Protein AF-A0A8S3J627-F1 (afdb_monomer)

Solvent-accessible surface area (backbone atoms only — not comparable to full-atom values): 12542 Å² total; per-residue (Å²): 133,86,78,75,82,91,84,80,82,85,75,89,50,64,57,97,88,39,77,60,71,96,77,62,100,81,64,99,72,83,66,82,96,64,72,88,68,74,78,76,44,71,56,51,80,72,71,43,96,71,48,51,52,39,83,74,64,56,68,27,36,92,73,20,47,61,44,62,66,64,88,50,71,48,39,46,49,74,44,94,52,34,36,66,76,32,20,74,30,44,76,57,58,54,77,76,57,77,44,68,82,78,34,44,63,44,79,39,91,48,100,86,56,51,45,65,48,67,39,75,63,65,70,53,64,63,60,59,48,53,52,48,49,40,59,71,54,49,47,54,51,51,53,51,50,52,52,50,52,53,50,53,52,53,50,53,53,52,54,57,58,61,74,68,62,82,88,78,81,85,82,83,92,86,90,87,81,90,85,90,84,87,86,85,89,82,88,84,91,133

InterPro domains:
  IPR000152 EGF-type aspartate/asparagine hydroxylation site [PS00010] (66-77)
  IPR000742 EGF-like domain [PF00008] (54-85)
  IPR000742 EGF-like domain [PS50026] (50-88)
  IPR001791 Laminin G domain [PS50025] (1-38)

Nearest PDB structures (foldseek):
  2dqr-assembly1_B  TM=4.220E-01  e=5.467E+00  Bacillus subtilis
  4djh-assembly2_A-2  TM=4.658E-01  e=9.702E+00  Homo sapiens

Foldseek 3Di:
DDDDDDDDDDPQDDDPNHTDDPDDDDDPDDDPPDDPDPVPPVCCVVPPPPLFPCVPPVQAPPPWDWDDPSSDIATHQPDPQFDDRRSPAGVCQCPVVPDDDQWDKDWDDDPRHTDIDTHHPCPPVVVVVVVVCCVPPVVVVVVVVVVVVVVVVVVVVVVVVVVPDDDDDDDDDDDDDDDDDDDDDDDDDD

Radius of gyration: 47.76 Å; Cα contacts (8 Å, |Δi|>4): 155; chains: 1; bounding box: 90×68×138 Å

Organism: NCBI:txid392030

Mean predicted aligned error: 19.1 Å

pLDDT: mean 70.02, std 19.75, range [27.59, 95.44]

Secondary structure (DSSP, 8-state):
--PPPP-S-----EETTEE--S--TT-S---TT--S-----HHHHHH-SS--HHHHH----TTPEEEE-SS-EEEE-SSTTEESTTS-EES-TTTT--S-TTEEEEEE--SS--EEEEEE----HHHHHHHHHIIIIIHHHHHHHHHHHHHHHHHHHHHHHHHT---PPP--------------------

Sequence (190 aa):
MIGSDFKGCVDNITFNHEMIFLEQENDSIEFIGTNKGCLLTEVVRKYSKTNDICSLYHPCYHGGICTDHGLSFTCNCSQPRFAGDQCQLDLYPCQSHPCRYHEQCIPLLTDSNRLFTCVLSIVPLSISIKRYLYIVFIAPLFMCILSVLVICRRRKRKDNSIKTKPLVSAPLLVNKRSSSTDPIEKSTQA

Structure (mmCIF, N/CA/C/O backbone):
data_AF-A0A8S3J627-F1
#
_entry.id   AF-A0A8S3J627-F1
#
loop_
_atom_site.group_PDB
_atom_site.id
_atom_site.type_symbol
_atom_site.label_atom_id
_atom_site.label_alt_id
_atom_site.label_comp_id
_atom_site.label_asym_id
_atom_site.label_entity_id
_atom_site.label_seq_id
_atom_site.pdbx_PDB_ins_code
_atom_site.Cartn_x
_atom_site.Cartn_y
_atom_site.Cartn_z
_atom_site.occupancy
_atom_site.B_iso_or_equiv
_atom_site.auth_seq_id
_atom_site.auth_comp_id
_atom_site.auth_asym_id
_atom_site.auth_atom_id
_atom_site.pdbx_PDB_model_num
ATOM 1 N N . MET A 1 1 ? -29.405 -11.133 0.449 1.00 38.72 1 MET A N 1
ATOM 2 C CA . MET A 1 1 ? -28.775 -10.043 1.218 1.00 38.72 1 MET A CA 1
ATOM 3 C C . MET A 1 1 ? -27.345 -10.474 1.468 1.00 38.72 1 MET A C 1
ATOM 5 O O . MET A 1 1 ? -27.149 -11.470 2.148 1.00 38.72 1 MET A O 1
ATOM 9 N N . ILE A 1 2 ? -26.383 -9.846 0.797 1.00 48.81 2 ILE A N 1
ATOM 10 C CA . ILE A 1 2 ? -24.957 -10.121 1.005 1.00 48.81 2 ILE A CA 1
ATOM 11 C C . ILE A 1 2 ? -24.590 -9.355 2.276 1.00 48.81 2 ILE A C 1
ATOM 13 O O . ILE A 1 2 ? -24.728 -8.133 2.302 1.00 48.81 2 ILE A O 1
ATOM 17 N N . GLY A 1 3 ? -24.278 -10.074 3.354 1.00 47.50 3 GLY A N 1
ATOM 18 C CA . GLY A 1 3 ? -23.844 -9.461 4.609 1.00 47.50 3 GLY A CA 1
ATOM 19 C C . GLY A 1 3 ? -22.494 -8.772 4.423 1.00 47.50 3 GLY A C 1
ATOM 20 O O . GLY A 1 3 ? -21.661 -9.258 3.662 1.00 47.50 3 GLY A O 1
ATOM 21 N N . SER A 1 4 ? -22.300 -7.633 5.083 1.00 69.75 4 SER A N 1
ATOM 22 C CA . SER A 1 4 ? -20.987 -6.999 5.219 1.00 69.75 4 SER A CA 1
ATOM 23 C C . SER A 1 4 ? -20.075 -7.823 6.131 1.00 69.75 4 SER A C 1
ATOM 25 O O . SER A 1 4 ? -20.567 -8.608 6.943 1.00 69.75 4 SER A O 1
ATOM 27 N N . ASP A 1 5 ? -18.767 -7.587 6.054 1.00 68.19 5 ASP A N 1
ATOM 28 C CA . ASP A 1 5 ? -17.783 -8.220 6.936 1.00 68.19 5 ASP A CA 1
ATOM 29 C C . ASP A 1 5 ? -18.093 -7.957 8.422 1.00 68.19 5 ASP A C 1
ATOM 31 O O . ASP A 1 5 ? -18.565 -6.877 8.803 1.00 68.19 5 ASP A O 1
ATOM 35 N N . PHE A 1 6 ? -17.838 -8.955 9.274 1.00 70.88 6 PHE A N 1
ATOM 36 C CA . PHE A 1 6 ? -18.015 -8.840 10.721 1.00 70.88 6 PHE A CA 1
ATOM 37 C C . PHE A 1 6 ? -16.999 -7.847 11.304 1.00 70.88 6 PHE A C 1
ATOM 39 O O . PHE A 1 6 ? -15.793 -8.016 11.145 1.00 70.88 6 PHE A O 1
ATOM 46 N N . LYS A 1 7 ? -17.488 -6.825 12.017 1.00 64.19 7 LYS A N 1
ATOM 47 C CA . LYS A 1 7 ? -16.665 -5.838 12.730 1.00 64.19 7 LYS A CA 1
ATOM 48 C C . LYS A 1 7 ? -16.923 -5.942 14.225 1.00 64.19 7 LYS A C 1
ATOM 50 O O . LYS A 1 7 ? -17.946 -5.469 14.715 1.00 64.19 7 LYS A O 1
ATOM 55 N N . GLY A 1 8 ? -16.003 -6.561 14.950 1.00 64.12 8 GLY A N 1
ATOM 56 C CA . GLY A 1 8 ? -16.128 -6.734 16.390 1.00 64.12 8 GLY A CA 1
ATOM 57 C C . GLY A 1 8 ? -15.041 -7.628 16.964 1.00 64.12 8 GLY A C 1
ATOM 58 O O . GLY A 1 8 ? -14.176 -8.123 16.246 1.00 64.12 8 GLY A O 1
ATOM 59 N N . CYS A 1 9 ? -15.109 -7.832 18.273 1.00 68.50 9 CYS A N 1
ATOM 60 C CA . CYS A 1 9 ? -14.227 -8.739 18.989 1.00 68.50 9 CYS A CA 1
ATOM 61 C C . CYS A 1 9 ? -14.837 -10.131 19.043 1.00 68.50 9 CYS A C 1
ATOM 63 O O . CYS A 1 9 ? -16.005 -10.273 19.407 1.00 68.50 9 CYS A O 1
ATOM 65 N N . VAL A 1 10 ? -14.039 -11.142 18.713 1.00 73.44 10 VAL A N 1
ATOM 66 C CA . VAL A 1 10 ? -14.392 -12.547 18.916 1.00 73.44 10 VAL A CA 1
ATOM 67 C C . VAL A 1 10 ? -13.388 -13.132 19.893 1.00 73.44 10 VAL A C 1
ATOM 69 O O . VAL A 1 10 ? -12.188 -12.917 19.748 1.00 73.44 10 VAL A O 1
ATOM 72 N N . ASP A 1 11 ? -13.898 -13.840 20.890 1.00 72.19 11 ASP A N 1
ATOM 73 C CA . ASP A 1 11 ? -13.113 -14.509 21.921 1.00 72.19 11 ASP A CA 1
ATOM 74 C C . ASP A 1 11 ? -13.709 -15.900 22.184 1.00 72.19 11 ASP A C 1
ATOM 76 O O . ASP A 1 11 ? -14.859 -16.159 21.814 1.00 72.19 11 ASP A O 1
ATOM 80 N N . ASN A 1 12 ? -12.944 -16.791 22.815 1.00 71.38 12 ASN A N 1
ATOM 81 C CA . ASN A 1 12 ? -13.349 -18.159 23.162 1.00 71.38 12 ASN A CA 1
ATOM 82 C C . ASN A 1 12 ? -13.853 -18.981 21.960 1.00 71.38 12 ASN A C 1
ATOM 84 O O . ASN A 1 12 ? -14.871 -19.675 22.036 1.00 71.38 12 ASN A O 1
ATOM 88 N N . ILE A 1 13 ? -13.141 -18.906 20.833 1.00 77.50 13 ILE A N 1
ATOM 89 C CA . ILE A 1 13 ? -13.457 -19.712 19.650 1.00 77.50 13 ILE A CA 1
ATOM 90 C C . ILE A 1 13 ? -13.116 -21.174 19.954 1.00 77.50 13 ILE A C 1
ATOM 92 O O . ILE A 1 13 ? -11.980 -21.503 20.292 1.00 77.50 13 ILE A O 1
ATOM 96 N N . THR A 1 14 ? -14.104 -22.056 19.817 1.00 79.44 14 THR A N 1
ATOM 97 C CA . THR A 1 14 ? -13.929 -23.503 19.981 1.00 79.44 14 THR A CA 1
ATOM 98 C C . THR A 1 14 ? -14.286 -24.227 18.693 1.00 79.44 14 THR A C 1
ATOM 100 O O . THR A 1 14 ? -15.299 -23.930 18.057 1.00 79.44 14 THR A O 1
ATOM 103 N N . PHE A 1 15 ? -13.463 -25.196 18.305 1.00 85.56 15 PHE A N 1
ATOM 104 C CA . PHE A 1 15 ? -13.738 -26.084 17.181 1.00 85.56 15 PHE A CA 1
ATOM 105 C C . PHE A 1 15 ? -13.553 -27.525 17.643 1.00 85.56 15 PHE A C 1
ATOM 107 O O . PHE A 1 15 ? -12.531 -27.866 18.223 1.00 85.56 15 PHE A O 1
ATOM 114 N N . ASN A 1 16 ? -14.568 -28.371 17.450 1.00 87.38 16 ASN A N 1
ATOM 115 C CA . ASN A 1 16 ? -14.570 -29.760 17.931 1.00 87.38 16 ASN A CA 1
ATOM 116 C C . ASN A 1 16 ? -14.273 -29.924 19.439 1.00 87.38 16 ASN A C 1
ATOM 118 O O . ASN A 1 16 ? -13.704 -30.933 19.842 1.00 87.38 16 ASN A O 1
ATOM 122 N N . HIS A 1 17 ? -14.713 -28.973 20.271 1.00 86.81 17 HIS A N 1
ATOM 123 C CA . HIS A 1 17 ? -14.428 -28.900 21.718 1.00 86.81 17 HIS A CA 1
ATOM 124 C C . HIS A 1 17 ? -12.974 -28.573 22.090 1.00 86.81 17 HIS A C 1
ATOM 126 O O . HIS A 1 17 ? -12.624 -28.624 23.267 1.00 86.81 17 HIS A O 1
ATOM 132 N N . GLU A 1 18 ? -12.147 -28.184 21.125 1.00 84.75 18 GLU A N 1
ATOM 133 C CA . GLU A 1 18 ? -10.804 -27.671 21.366 1.00 84.75 18 GLU A CA 1
ATOM 134 C C . GLU A 1 18 ? -10.810 -26.144 21.255 1.00 84.75 18 GLU A C 1
ATOM 136 O O . GLU A 1 18 ? -11.434 -25.573 20.356 1.00 84.75 18 GLU A O 1
ATOM 141 N N . MET A 1 19 ? -10.172 -25.470 22.212 1.00 71.88 19 MET A N 1
ATOM 142 C CA . MET A 1 19 ? -10.037 -24.015 22.183 1.00 71.88 19 MET A CA 1
ATOM 143 C C . MET A 1 19 ? -8.988 -23.625 21.143 1.00 71.88 19 MET A C 1
ATOM 145 O O . MET A 1 19 ? -7.851 -24.086 21.209 1.00 71.88 19 MET A O 1
ATOM 149 N N . ILE A 1 20 ? -9.365 -22.751 20.210 1.00 74.25 20 ILE A N 1
ATOM 150 C CA . ILE A 1 20 ? -8.429 -22.145 19.266 1.00 74.25 20 ILE A CA 1
ATOM 151 C C . ILE A 1 20 ? -7.860 -20.900 19.936 1.00 74.25 20 ILE A C 1
ATOM 153 O O . ILE A 1 20 ? -8.535 -19.876 20.062 1.00 74.25 20 ILE A O 1
ATOM 157 N N . PHE A 1 21 ? -6.605 -20.983 20.362 1.00 66.94 21 PHE A N 1
ATOM 158 C CA . PHE A 1 21 ? -5.881 -19.822 20.853 1.00 66.94 21 PHE A CA 1
ATOM 159 C C . PHE A 1 21 ? -5.445 -18.972 19.652 1.00 66.94 21 PHE A C 1
ATOM 161 O O . PHE A 1 21 ? -4.611 -19.390 18.857 1.00 66.94 21 PHE A O 1
ATOM 168 N N . LEU A 1 22 ? -5.978 -17.749 19.533 1.00 63.22 22 LEU A N 1
ATOM 169 C CA . LEU A 1 22 ? -5.575 -16.750 18.516 1.00 63.22 22 LEU A CA 1
ATOM 170 C C . LEU A 1 22 ? -4.150 -16.205 18.735 1.00 63.22 22 LEU A C 1
ATOM 172 O O . LEU A 1 22 ? -3.699 -15.275 18.063 1.00 63.22 22 LEU A O 1
ATOM 176 N N . GLU A 1 23 ? -3.447 -16.775 19.704 1.00 64.75 23 GLU A N 1
ATOM 177 C CA . GLU A 1 23 ? -2.167 -16.325 20.195 1.00 64.75 23 GLU A CA 1
ATOM 178 C C . GLU A 1 23 ? -1.249 -17.535 20.363 1.00 64.75 23 GLU A C 1
ATOM 180 O O . GLU A 1 23 ? -0.903 -17.917 21.475 1.00 64.75 23 GLU A O 1
ATOM 185 N N . GLN A 1 24 ? -0.829 -18.156 19.257 1.00 50.38 24 GLN A N 1
ATOM 186 C CA . GLN A 1 24 ? 0.464 -18.829 19.293 1.00 50.38 24 GLN A CA 1
ATOM 187 C C . GLN A 1 24 ? 1.176 -18.929 17.948 1.00 50.38 24 GLN A C 1
ATOM 189 O O . GLN A 1 24 ? 0.618 -19.215 16.896 1.00 50.38 24 GLN A O 1
ATOM 194 N N . GLU A 1 25 ? 2.465 -18.645 18.055 1.00 56.47 25 GLU A N 1
ATOM 195 C CA . GLU A 1 25 ? 3.493 -18.353 17.060 1.00 56.47 25 GLU A CA 1
ATOM 196 C C . GLU A 1 25 ? 3.843 -19.522 16.118 1.00 56.47 25 GLU A C 1
ATOM 198 O O . GLU A 1 25 ? 4.910 -19.507 15.516 1.00 56.47 25 GLU A O 1
ATOM 203 N N . ASN A 1 26 ? 2.993 -20.550 15.984 1.00 51.69 26 ASN A N 1
ATOM 204 C CA . ASN A 1 26 ? 3.381 -21.766 15.262 1.00 51.69 26 ASN A CA 1
ATOM 205 C C . ASN A 1 26 ? 2.275 -22.531 14.515 1.00 51.69 26 ASN A C 1
ATOM 207 O O . ASN A 1 26 ? 2.562 -23.609 13.999 1.00 51.69 26 ASN A O 1
ATOM 211 N N . ASP A 1 27 ? 1.058 -21.996 14.401 1.00 49.66 27 ASP A N 1
ATOM 212 C CA . ASP A 1 27 ? 0.048 -22.578 13.512 1.00 49.66 27 ASP A CA 1
ATOM 213 C C . ASP A 1 27 ? 0.006 -21.839 12.175 1.00 49.66 27 ASP A C 1
ATOM 215 O O . ASP A 1 27 ? 0.071 -20.613 12.097 1.00 49.66 27 ASP A O 1
ATOM 219 N N . SER A 1 28 ? -0.108 -22.613 11.098 1.00 52.12 28 SER A N 1
ATOM 220 C CA . SER A 1 28 ? -0.089 -22.211 9.685 1.00 52.12 28 SER A CA 1
ATOM 221 C C . SER A 1 28 ? -1.276 -21.339 9.242 1.00 52.12 28 SER A C 1
ATOM 223 O O . SER A 1 28 ? -1.640 -21.347 8.065 1.00 52.12 28 SER A O 1
ATOM 225 N N . ILE A 1 29 ? -1.930 -20.638 10.167 1.00 55.62 29 ILE A N 1
ATOM 226 C CA . ILE A 1 29 ? -3.150 -19.877 9.916 1.00 55.62 29 ILE A CA 1
ATOM 227 C C . ILE A 1 29 ? -2.826 -18.385 9.997 1.00 55.62 29 ILE A C 1
ATOM 229 O O . ILE A 1 29 ? -2.791 -17.773 11.062 1.00 55.62 29 ILE A O 1
ATOM 233 N N . GLU A 1 30 ? -2.589 -17.796 8.829 1.00 51.12 30 GLU A N 1
ATOM 234 C CA . GLU A 1 30 ? -2.483 -16.351 8.660 1.00 51.12 30 GLU A CA 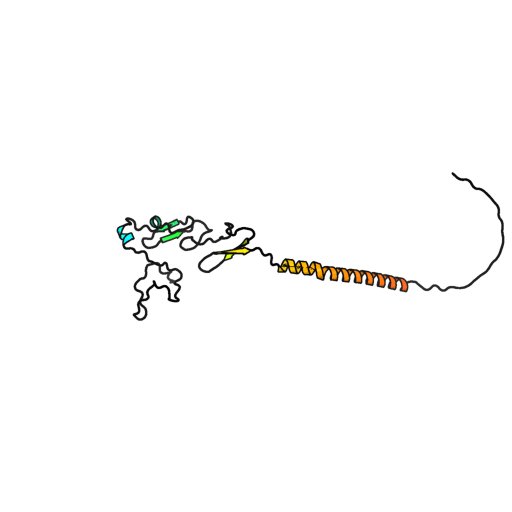1
ATOM 235 C C . GLU A 1 30 ? -3.894 -15.748 8.595 1.00 51.12 30 GLU A C 1
ATOM 237 O O . GLU A 1 30 ? -4.609 -15.876 7.599 1.00 51.12 30 GLU A O 1
ATOM 242 N N . PHE A 1 31 ? -4.328 -15.106 9.679 1.00 56.16 31 PHE A N 1
ATOM 243 C CA . PHE A 1 31 ? -5.625 -14.432 9.732 1.00 56.16 31 PHE A CA 1
ATOM 244 C C . PHE A 1 31 ? -5.540 -13.036 9.091 1.00 56.16 31 PHE A C 1
ATOM 246 O O . PHE A 1 31 ? -5.293 -12.033 9.765 1.00 56.16 31 PHE A O 1
ATOM 253 N N . ILE A 1 32 ? -5.761 -12.970 7.777 1.00 55.16 32 ILE A N 1
ATOM 254 C CA . ILE A 1 32 ? -5.787 -11.719 7.001 1.00 55.16 32 ILE A CA 1
ATOM 255 C C . ILE A 1 32 ? -6.939 -10.823 7.490 1.00 55.16 32 ILE A C 1
ATOM 257 O O . ILE A 1 32 ? -8.082 -11.264 7.579 1.00 55.16 32 ILE A O 1
ATOM 261 N N . GLY A 1 33 ? -6.643 -9.556 7.798 1.00 52.28 33 GLY A N 1
ATOM 262 C CA . GLY A 1 33 ? -7.647 -8.571 8.230 1.00 52.28 33 GLY A CA 1
ATOM 263 C C . GLY A 1 33 ? -8.017 -8.622 9.718 1.00 52.28 33 GLY A C 1
ATOM 264 O O . GLY A 1 33 ? -8.985 -7.982 10.125 1.00 52.28 33 GLY A O 1
ATOM 265 N N . THR A 1 34 ? -7.257 -9.349 10.543 1.00 54.31 34 THR A N 1
ATOM 266 C CA . THR A 1 34 ? -7.422 -9.353 12.005 1.00 54.31 34 THR A CA 1
ATOM 267 C C . THR A 1 34 ? -6.292 -8.577 12.680 1.00 54.31 34 THR A C 1
ATOM 269 O O . THR A 1 34 ? -5.134 -8.666 12.280 1.00 54.31 34 THR A O 1
ATOM 272 N N . ASN A 1 35 ? -6.619 -7.805 13.717 1.00 55.78 35 ASN A N 1
ATOM 273 C CA . ASN A 1 35 ? -5.616 -7.172 14.569 1.00 55.78 35 ASN A CA 1
ATOM 274 C C . ASN A 1 35 ? -5.456 -8.017 15.836 1.00 55.78 35 ASN A C 1
ATOM 276 O O . ASN A 1 35 ? -6.452 -8.362 16.475 1.00 55.78 35 ASN A O 1
ATOM 280 N N . LYS A 1 36 ? -4.210 -8.339 16.213 1.00 52.81 36 LYS A N 1
ATOM 281 C CA . LYS A 1 36 ? -3.927 -8.955 17.515 1.00 52.81 36 LYS A CA 1
ATOM 282 C C . LYS A 1 36 ? -4.385 -8.007 18.615 1.00 52.81 36 LYS A C 1
ATOM 284 O O . LYS A 1 36 ? -4.028 -6.831 18.610 1.00 52.81 36 LYS A O 1
ATOM 289 N N . GLY A 1 37 ? -5.153 -8.539 19.555 1.00 51.25 37 GLY A N 1
ATOM 290 C CA . GLY A 1 37 ? -5.693 -7.755 20.647 1.00 51.25 37 GLY A CA 1
ATOM 291 C C . GLY A 1 37 ? -6.893 -6.941 20.193 1.00 51.25 37 GLY A C 1
ATOM 292 O O . GLY A 1 37 ? -6.789 -5.783 19.790 1.00 51.25 37 GLY A O 1
ATOM 293 N N . CYS A 1 38 ? -8.076 -7.496 20.429 1.00 53.50 38 CYS A N 1
ATOM 294 C CA . CYS A 1 38 ? -9.111 -6.625 20.940 1.00 53.50 38 CYS A CA 1
ATOM 295 C C . CYS A 1 38 ? -8.583 -6.003 22.224 1.00 53.50 38 CYS A C 1
ATOM 297 O O . CYS A 1 38 ? -8.644 -6.607 23.291 1.00 53.50 38 CYS A O 1
ATOM 299 N N . LEU A 1 39 ? -8.052 -4.784 22.127 1.00 54.03 39 LEU A N 1
ATOM 300 C CA . LEU A 1 39 ? -7.714 -3.981 23.289 1.00 54.03 39 LEU A CA 1
ATOM 301 C C . LEU A 1 39 ? -9.005 -3.440 23.926 1.00 54.03 39 LEU A C 1
ATOM 303 O O . LEU A 1 39 ? -9.119 -2.264 24.251 1.00 54.03 39 LEU A O 1
ATOM 307 N N . LEU A 1 40 ? -9.966 -4.328 24.183 1.00 54.25 40 LEU A N 1
ATOM 308 C CA . LEU A 1 40 ? -10.961 -4.186 25.237 1.00 54.25 40 LEU A CA 1
ATOM 309 C C . LEU A 1 40 ? -10.246 -4.414 26.568 1.00 54.25 40 LEU A C 1
ATOM 311 O O . LEU A 1 40 ? -10.627 -5.237 27.393 1.00 54.25 40 LEU A O 1
ATOM 315 N N . THR A 1 41 ? -9.168 -3.666 26.787 1.00 49.44 41 THR A N 1
ATOM 316 C CA . THR A 1 41 ? -8.671 -3.533 28.133 1.00 49.44 41 THR A CA 1
ATOM 317 C C . THR A 1 41 ? -9.801 -2.876 28.906 1.00 49.44 41 THR A C 1
ATOM 319 O O . THR A 1 41 ? -10.332 -1.824 28.544 1.00 49.44 41 THR A O 1
ATOM 322 N N . GLU A 1 42 ? -10.149 -3.491 30.021 1.00 52.28 42 GLU A N 1
ATOM 323 C CA . GLU A 1 42 ? -10.902 -2.877 31.109 1.00 52.28 42 GLU A CA 1
ATOM 324 C C . GLU A 1 42 ? -10.365 -1.466 31.466 1.00 52.28 42 GLU A C 1
ATOM 326 O O . GLU A 1 42 ? -11.066 -0.674 32.090 1.00 52.28 42 GLU A O 1
ATOM 331 N N . VAL A 1 43 ? -9.159 -1.112 30.997 1.00 48.41 43 VAL A N 1
ATOM 332 C CA . VAL A 1 43 ? -8.555 0.225 30.976 1.00 48.41 43 VAL A CA 1
ATOM 333 C C . VAL A 1 43 ? -9.396 1.256 30.203 1.00 48.41 43 VAL A C 1
ATOM 335 O O . VAL A 1 43 ? -9.609 2.336 30.744 1.00 48.41 43 VAL A O 1
ATOM 338 N N . VAL A 1 44 ? -9.946 0.980 29.011 1.00 52.91 44 VAL A N 1
ATOM 339 C CA . VAL A 1 44 ? -10.745 1.992 28.272 1.00 52.91 44 VAL A CA 1
ATOM 340 C C . VAL A 1 44 ? -12.022 2.348 29.037 1.00 52.91 44 VAL A C 1
ATOM 342 O O . VAL A 1 44 ? -12.304 3.529 29.225 1.00 52.91 44 VAL A O 1
ATOM 345 N N . ARG A 1 45 ? -12.732 1.355 29.594 1.00 55.03 45 ARG A N 1
ATOM 346 C CA . ARG A 1 45 ? -13.925 1.598 30.434 1.00 55.03 45 ARG A CA 1
ATOM 347 C C . ARG A 1 45 ? -13.613 2.355 31.727 1.00 55.03 45 ARG A C 1
ATOM 349 O O . ARG A 1 45 ? -14.502 2.999 32.277 1.00 55.03 45 ARG A O 1
ATOM 356 N N . LYS A 1 46 ? -12.382 2.248 32.237 1.00 51.03 46 LYS A N 1
ATOM 357 C CA . LYS A 1 46 ? -11.970 2.844 33.516 1.00 51.03 46 LYS A CA 1
ATOM 358 C C . LYS A 1 46 ? -11.303 4.216 33.367 1.00 51.03 46 LYS A C 1
ATOM 360 O O . LYS A 1 46 ? -11.392 5.016 34.295 1.00 51.03 46 LYS A O 1
ATOM 365 N N . TYR A 1 47 ? -10.666 4.500 32.228 1.00 51.53 47 TYR A N 1
ATOM 366 C CA . TYR A 1 47 ? -9.883 5.723 31.999 1.00 51.53 47 TYR A CA 1
ATOM 367 C C . TYR A 1 47 ? -10.441 6.648 30.907 1.00 51.53 47 TYR A C 1
ATOM 369 O O . TYR A 1 47 ? -10.113 7.834 30.920 1.00 51.53 47 TYR A O 1
ATOM 377 N N . SER A 1 48 ? -11.294 6.171 29.993 1.00 48.59 48 SER A N 1
ATOM 378 C CA . SER A 1 48 ? -11.910 7.023 28.970 1.00 48.59 48 SER A CA 1
ATOM 379 C C . SER A 1 48 ? -13.321 7.421 29.383 1.00 48.59 48 SER A C 1
ATOM 381 O O . SER A 1 48 ? -14.239 6.608 29.421 1.00 48.59 48 SER A O 1
ATOM 383 N N . LYS A 1 49 ? -13.516 8.707 29.682 1.00 56.19 49 LYS A N 1
ATOM 384 C CA . LYS A 1 49 ? -14.837 9.275 29.989 1.00 56.19 49 LYS A CA 1
ATOM 385 C C . LYS A 1 49 ? -15.732 9.396 28.742 1.00 56.19 49 LYS A C 1
ATOM 387 O O . LYS A 1 49 ? -16.882 9.802 28.875 1.00 56.19 49 LYS A O 1
ATOM 392 N N . THR A 1 50 ? -15.213 9.086 27.550 1.00 59.28 50 THR A N 1
ATOM 393 C CA . THR A 1 50 ? -15.883 9.373 26.271 1.00 59.28 50 THR A CA 1
ATOM 394 C C . THR A 1 50 ? -15.868 8.235 25.248 1.00 59.28 50 THR A C 1
ATOM 396 O O . THR A 1 50 ? -16.497 8.405 24.215 1.00 59.28 50 THR A O 1
ATOM 399 N N . ASN A 1 51 ? -15.230 7.081 25.501 1.00 67.50 51 ASN A N 1
ATOM 400 C CA . ASN A 1 51 ? -15.112 5.959 24.540 1.00 67.50 51 ASN A CA 1
ATOM 401 C C . ASN A 1 51 ? -14.593 6.340 23.130 1.00 67.50 51 ASN A C 1
ATOM 403 O O . ASN A 1 51 ? -14.646 5.512 22.233 1.00 67.50 51 ASN A O 1
ATOM 407 N N . ASP A 1 52 ? -14.046 7.546 22.945 1.00 78.00 52 ASP A N 1
ATOM 408 C CA . ASP A 1 52 ? -13.649 8.050 21.629 1.00 78.00 52 ASP A CA 1
ATOM 409 C C . ASP A 1 52 ? -12.299 7.467 21.185 1.00 78.00 52 ASP A C 1
ATOM 411 O O . ASP A 1 52 ? -11.227 7.906 21.622 1.00 78.00 52 ASP A O 1
ATOM 415 N N . ILE A 1 53 ? -12.355 6.472 20.296 1.00 76.50 53 ILE A N 1
ATOM 416 C CA . ILE A 1 53 ? -11.176 5.802 19.730 1.00 76.50 53 ILE A CA 1
ATOM 417 C C . ILE A 1 53 ? -10.355 6.757 18.852 1.00 76.50 53 ILE A C 1
ATOM 419 O O . ILE A 1 53 ? -9.124 6.650 18.806 1.00 76.50 53 ILE A O 1
ATOM 423 N N . CYS A 1 54 ? -11.005 7.709 18.179 1.00 85.31 54 CYS A N 1
ATOM 424 C CA . CYS A 1 54 ? -10.344 8.634 17.266 1.00 85.31 54 CYS A CA 1
ATOM 425 C C . CYS A 1 54 ? -9.393 9.576 18.001 1.00 85.31 54 CYS A C 1
ATOM 427 O O . CYS A 1 54 ? -8.254 9.748 17.566 1.00 85.31 54 CYS A O 1
ATOM 429 N N . SER A 1 55 ? -9.831 10.125 19.133 1.00 83.62 55 SER A N 1
ATOM 430 C CA . SER A 1 55 ? -9.010 11.018 19.960 1.00 83.62 55 SER A CA 1
ATOM 431 C C . SER A 1 55 ? -7.906 10.285 20.725 1.00 83.62 55 SER A C 1
ATOM 433 O O . SER A 1 55 ? -6.866 10.870 21.026 1.00 83.62 55 SER A O 1
ATOM 435 N N . LEU A 1 56 ? -8.113 9.007 21.059 1.00 76.56 56 LEU A N 1
ATOM 436 C CA . LEU A 1 56 ? -7.151 8.239 21.849 1.00 76.56 56 LEU A CA 1
ATOM 437 C C . LEU A 1 56 ? -5.990 7.701 21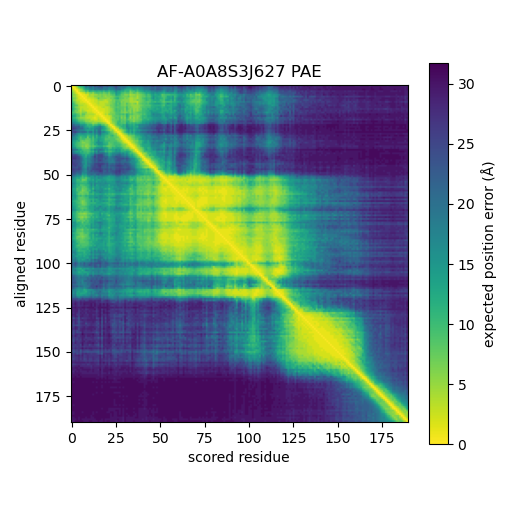.001 1.00 76.56 56 LEU A C 1
ATOM 439 O O . LEU A 1 56 ? -4.835 7.812 21.408 1.00 76.56 56 LEU A O 1
ATOM 443 N N . TYR A 1 57 ? -6.286 7.137 19.826 1.00 79.12 57 TYR A N 1
ATOM 444 C CA . TYR A 1 57 ? -5.297 6.418 19.011 1.00 79.12 57 TYR A CA 1
ATOM 445 C C . TYR A 1 57 ? -4.947 7.094 17.688 1.00 79.12 57 TYR A C 1
ATOM 447 O O . TYR A 1 57 ? -3.954 6.705 17.080 1.00 79.12 57 TYR A O 1
ATOM 455 N N . HIS A 1 58 ? -5.727 8.083 17.239 1.00 85.06 58 HIS A N 1
ATOM 456 C CA . HIS A 1 58 ? -5.568 8.717 15.925 1.00 85.06 58 HIS A CA 1
ATOM 457 C C . HIS A 1 58 ? -5.329 7.687 14.802 1.00 85.06 58 HIS A C 1
ATOM 459 O O . HIS A 1 58 ? -4.305 7.732 14.119 1.00 85.06 58 HIS A O 1
ATOM 465 N N . PRO A 1 59 ? -6.253 6.728 14.607 1.00 85.56 59 PRO A N 1
ATOM 466 C CA . PRO A 1 59 ? -5.986 5.534 13.810 1.00 85.56 59 PRO A CA 1
ATOM 467 C C . PRO A 1 59 ? -5.921 5.787 12.295 1.00 85.56 59 PRO A C 1
ATOM 469 O O . PRO A 1 59 ? -5.551 4.883 11.556 1.00 85.56 59 PRO A O 1
ATOM 472 N N . CYS A 1 60 ? -6.297 6.976 11.813 1.00 92.94 60 CYS A N 1
ATOM 473 C CA . CYS A 1 60 ? -6.301 7.306 10.389 1.00 92.94 60 CYS A CA 1
ATOM 474 C C . CYS A 1 60 ? -5.004 8.010 9.974 1.00 92.94 60 CYS A C 1
ATOM 476 O O . CYS A 1 60 ? -4.712 9.121 10.420 1.00 92.94 60 CYS A O 1
ATOM 478 N N . TYR A 1 61 ? -4.252 7.397 9.064 1.00 91.56 61 TYR A N 1
ATOM 479 C CA . TYR A 1 61 ? -3.015 7.949 8.524 1.00 91.56 61 TYR A CA 1
ATOM 480 C C . TYR A 1 61 ? -3.267 9.072 7.510 1.00 91.56 61 TYR A C 1
ATOM 482 O O . TYR A 1 61 ? -4.368 9.255 6.987 1.00 91.56 61 TYR A O 1
ATOM 490 N N . HIS A 1 62 ? -2.208 9.832 7.222 1.00 92.25 62 HIS A N 1
ATOM 491 C CA . HIS A 1 62 ? -2.152 10.812 6.132 1.00 92.25 62 HIS A CA 1
ATOM 492 C C . HIS A 1 62 ? -3.274 11.872 6.131 1.00 92.25 62 HIS A C 1
ATOM 494 O O . HIS A 1 62 ? -3.680 12.366 5.078 1.00 92.25 62 HIS A O 1
ATOM 500 N N . GLY A 1 63 ? -3.771 12.245 7.315 1.00 91.88 63 GLY A N 1
ATOM 501 C CA . GLY A 1 63 ? -4.845 13.234 7.453 1.00 91.88 63 GLY A CA 1
ATOM 502 C C . GLY A 1 63 ? -6.234 12.700 7.084 1.00 91.88 63 GLY A C 1
ATOM 503 O O . GLY A 1 63 ? -7.112 13.480 6.702 1.00 91.88 63 GLY A O 1
ATOM 504 N N . GLY A 1 64 ? -6.436 11.382 7.161 1.00 94.56 64 GLY A N 1
ATOM 505 C CA . GLY A 1 64 ? -7.766 10.784 7.094 1.00 94.56 64 GLY A CA 1
ATOM 506 C C . GLY A 1 64 ? -8.663 11.270 8.237 1.00 94.56 64 GLY A C 1
ATOM 507 O O . GLY A 1 64 ? -8.206 11.485 9.360 1.00 94.56 64 GLY A O 1
ATOM 508 N N . ILE A 1 65 ? -9.950 11.449 7.947 1.00 94.94 65 ILE A N 1
ATOM 509 C CA . ILE A 1 65 ? -10.956 11.850 8.934 1.00 94.94 65 ILE A CA 1
ATOM 510 C C . ILE A 1 65 ? -11.426 10.599 9.672 1.00 94.94 65 ILE A C 1
ATOM 512 O O . ILE A 1 65 ? -11.979 9.686 9.059 1.00 94.94 65 ILE A O 1
ATOM 516 N N . CYS A 1 66 ? -11.221 10.574 10.986 1.00 92.00 66 CYS A N 1
ATOM 517 C CA . CYS A 1 66 ? -11.675 9.488 11.843 1.00 92.00 66 CYS A CA 1
ATOM 518 C C . CYS A 1 66 ? -13.104 9.737 12.330 1.00 92.00 66 CYS A C 1
ATOM 520 O O . CYS A 1 66 ? -13.435 10.838 12.766 1.00 92.00 66 CYS A O 1
ATOM 522 N N . THR A 1 67 ? -13.947 8.710 12.260 1.00 90.94 67 THR A N 1
ATOM 523 C CA . THR A 1 67 ? -15.272 8.684 12.892 1.00 90.94 67 THR A CA 1
ATOM 524 C C . THR A 1 67 ? -15.317 7.546 13.899 1.00 90.94 67 THR A C 1
ATOM 526 O O . THR A 1 67 ? -15.063 6.396 13.534 1.00 90.94 67 THR A O 1
ATOM 529 N N . ASP A 1 68 ? -15.620 7.881 15.150 1.00 84.69 68 ASP A N 1
ATOM 530 C CA . ASP A 1 68 ? -15.745 6.925 16.243 1.00 84.69 68 ASP A CA 1
ATOM 531 C C . ASP A 1 68 ? -17.137 6.280 16.258 1.00 84.69 68 ASP A C 1
ATOM 533 O O . ASP A 1 68 ? -18.152 6.950 16.068 1.00 84.69 68 ASP A O 1
ATOM 537 N N . HIS A 1 69 ? -17.168 4.973 16.511 1.00 81.44 69 HIS A N 1
ATOM 538 C CA . HIS A 1 69 ? -18.377 4.163 16.687 1.00 81.44 69 HIS A CA 1
ATOM 539 C C . HIS A 1 69 ? -18.345 3.411 18.032 1.00 81.44 69 HIS A C 1
ATOM 541 O O . HIS A 1 69 ? -18.960 2.351 18.185 1.00 81.44 69 HIS A O 1
ATOM 547 N N . GLY A 1 70 ? -17.585 3.918 19.009 1.00 73.62 70 GLY A N 1
ATOM 548 C CA . GLY A 1 70 ? -17.484 3.431 20.385 1.00 73.62 70 GLY A CA 1
ATOM 549 C C . GLY A 1 70 ? -16.533 2.247 20.576 1.00 73.62 70 GLY A C 1
ATOM 550 O O . GLY A 1 70 ? -15.628 2.313 21.400 1.00 73.62 70 GLY A O 1
ATOM 551 N N . LEU A 1 71 ? -16.740 1.143 19.848 1.00 66.94 71 LEU A N 1
ATOM 552 C CA . LEU A 1 71 ? -15.838 -0.031 19.859 1.00 66.94 71 LEU A CA 1
ATOM 553 C C . LEU A 1 71 ? -15.126 -0.258 18.522 1.00 66.94 71 LEU A C 1
ATOM 555 O O . LEU A 1 71 ? -14.288 -1.148 18.399 1.00 66.94 71 LEU A O 1
ATOM 559 N N . SER A 1 72 ? -15.472 0.529 17.511 1.00 72.50 72 SER A N 1
ATOM 560 C CA . SER A 1 72 ? -14.834 0.511 16.202 1.00 72.50 72 SER A CA 1
ATOM 561 C C . SER A 1 72 ? -14.713 1.937 15.690 1.00 72.50 72 SER A C 1
ATOM 563 O O . SER A 1 72 ? -15.319 2.854 16.236 1.00 72.50 72 SER A O 1
ATOM 565 N N . PHE A 1 73 ? -13.935 2.123 14.637 1.00 82.88 73 PHE A N 1
ATOM 566 C CA . PHE A 1 73 ? -13.787 3.409 13.979 1.00 82.88 73 PHE A CA 1
ATOM 567 C C . PHE A 1 73 ?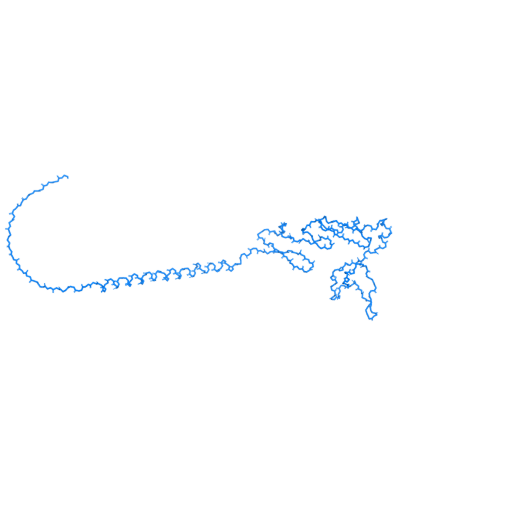 -13.839 3.202 12.465 1.00 82.88 73 PHE A C 1
ATOM 569 O O . PHE A 1 73 ? -13.649 2.093 11.956 1.00 82.88 73 PHE A O 1
ATOM 576 N N . THR A 1 74 ? -14.095 4.280 11.736 1.00 87.75 74 THR A N 1
ATOM 577 C CA . THR A 1 74 ? -13.963 4.313 10.277 1.00 87.75 74 THR A CA 1
ATOM 578 C C . THR A 1 74 ? -13.119 5.503 9.868 1.00 87.75 74 THR A C 1
ATOM 580 O O . THR A 1 74 ? -13.345 6.609 10.363 1.00 87.75 74 THR A O 1
ATOM 583 N N . CYS A 1 75 ? -12.196 5.292 8.933 1.00 93.00 75 CYS A N 1
ATOM 584 C CA . CYS A 1 75 ? -11.434 6.370 8.322 1.00 93.00 75 CYS A CA 1
ATOM 585 C C . CYS A 1 75 ? -12.019 6.742 6.963 1.00 93.00 75 CYS A C 1
ATOM 587 O O . CYS A 1 75 ? -12.236 5.886 6.107 1.00 93.00 75 CYS A O 1
ATOM 589 N N . ASN A 1 76 ? -12.232 8.037 6.750 1.00 95.25 76 ASN A N 1
ATOM 590 C CA . ASN A 1 76 ? -12.461 8.598 5.429 1.00 95.25 76 ASN A CA 1
ATOM 591 C C . ASN A 1 76 ? -11.156 9.227 4.930 1.00 95.25 76 ASN A C 1
ATOM 593 O O . ASN A 1 76 ? -10.664 10.203 5.502 1.00 95.25 76 ASN A O 1
ATOM 597 N N . CYS A 1 77 ? -10.580 8.654 3.878 1.00 95.38 77 CYS A N 1
ATOM 598 C CA . CYS A 1 77 ? -9.323 9.126 3.316 1.00 95.38 77 CYS A CA 1
ATOM 599 C C . CYS A 1 77 ? -9.556 10.406 2.513 1.00 95.38 77 CYS A C 1
ATOM 601 O O . CYS A 1 77 ? -9.930 10.372 1.344 1.00 95.38 77 CYS A O 1
ATOM 603 N N . SER A 1 78 ? -9.305 11.547 3.157 1.00 92.56 78 SER A N 1
ATOM 604 C CA . SER A 1 78 ? -9.519 12.889 2.600 1.00 92.56 78 SER A CA 1
ATOM 605 C C . SER A 1 78 ? -8.770 13.136 1.289 1.00 92.56 78 SER A C 1
ATOM 607 O O . SER A 1 78 ? -9.182 13.966 0.483 1.00 92.56 78 SER A O 1
ATOM 609 N N . GLN A 1 79 ? -7.644 12.448 1.083 1.00 90.56 79 GLN A N 1
ATOM 610 C CA . GLN A 1 79 ? -6.811 12.605 -0.101 1.00 90.56 79 GLN A CA 1
ATOM 611 C C . GLN A 1 79 ? -6.946 11.383 -1.017 1.00 90.56 79 GLN A C 1
ATOM 613 O O . GLN A 1 79 ? -6.729 10.262 -0.556 1.00 90.56 79 GLN A O 1
ATOM 618 N N . PRO A 1 80 ? -7.164 11.575 -2.332 1.00 87.06 80 PRO A N 1
ATOM 619 C CA . PRO A 1 80 ? -7.342 10.477 -3.287 1.00 87.06 80 PRO A CA 1
ATOM 620 C C . PRO A 1 80 ? -6.074 9.643 -3.499 1.00 87.06 80 PRO A C 1
ATOM 622 O O . PRO A 1 80 ? -6.119 8.615 -4.160 1.00 87.06 80 PRO A O 1
ATOM 625 N N . ARG A 1 81 ? -4.930 10.095 -2.977 1.00 88.81 81 ARG A N 1
ATOM 626 C CA . ARG A 1 81 ? -3.669 9.358 -2.995 1.00 88.81 81 ARG A CA 1
ATOM 627 C C . ARG A 1 81 ? -3.643 8.216 -1.978 1.00 88.81 81 ARG A C 1
ATOM 629 O O . ARG A 1 81 ? -2.866 7.290 -2.177 1.00 88.81 81 ARG A O 1
ATOM 636 N N . PHE A 1 82 ? -4.452 8.267 -0.922 1.00 89.81 82 PHE A N 1
ATOM 637 C CA . PHE A 1 82 ? -4.402 7.290 0.163 1.00 89.81 82 PHE A CA 1
ATOM 638 C C . PHE A 1 82 ? -5.661 6.423 0.214 1.00 89.81 82 PHE A C 1
ATOM 640 O O . PHE A 1 82 ? -6.760 6.887 -0.082 1.00 89.81 82 PHE A O 1
ATOM 647 N N . ALA A 1 83 ? -5.487 5.155 0.578 1.00 87.44 83 ALA A N 1
ATOM 648 C CA . ALA A 1 83 ? -6.546 4.151 0.623 1.00 87.44 83 ALA A CA 1
ATOM 649 C C . ALA A 1 83 ? -6.328 3.130 1.757 1.00 87.44 83 ALA A C 1
ATOM 651 O O . ALA A 1 83 ? -5.323 3.169 2.470 1.00 87.44 83 ALA A O 1
ATOM 652 N N . GLY A 1 84 ? -7.266 2.191 1.893 1.00 84.56 84 GLY A N 1
ATOM 653 C CA . GLY A 1 84 ? -7.294 1.194 2.967 1.00 84.56 84 GLY A CA 1
ATOM 654 C C . GLY A 1 84 ? -8.082 1.670 4.188 1.00 84.56 84 GLY A C 1
ATOM 655 O O . GLY A 1 84 ? -8.400 2.852 4.305 1.00 84.56 84 GLY A O 1
ATOM 656 N N . ASP A 1 85 ? -8.386 0.745 5.099 1.00 86.19 85 ASP A N 1
ATOM 657 C CA . ASP A 1 85 ? -9.280 0.993 6.243 1.00 86.19 85 ASP A CA 1
ATOM 658 C C . ASP A 1 85 ? -8.797 2.090 7.199 1.00 86.19 85 ASP A C 1
ATOM 660 O O . ASP A 1 85 ? -9.610 2.734 7.860 1.00 86.19 85 ASP A O 1
ATOM 664 N N . GLN A 1 86 ? -7.484 2.319 7.254 1.00 89.25 86 GLN A N 1
ATOM 665 C CA . GLN A 1 86 ? -6.841 3.371 8.039 1.00 89.25 86 GLN A CA 1
ATOM 666 C C . GLN A 1 86 ? -6.152 4.425 7.159 1.00 89.25 86 GLN A C 1
ATOM 668 O O . GLN A 1 86 ? -5.387 5.240 7.666 1.00 89.25 86 GLN A O 1
ATOM 673 N N . CYS A 1 87 ? -6.384 4.441 5.842 1.00 91.94 87 CYS A N 1
ATOM 674 C CA . CYS A 1 87 ? -5.664 5.310 4.898 1.00 91.94 87 CYS A CA 1
ATOM 675 C C . CYS A 1 87 ? -4.141 5.072 4.868 1.00 91.94 87 CYS A C 1
ATOM 677 O O . CYS A 1 87 ? -3.364 5.974 4.540 1.00 91.94 87 CYS A O 1
ATOM 679 N N . GLN A 1 88 ? -3.703 3.862 5.230 1.00 87.12 88 GLN A N 1
ATOM 680 C CA . GLN A 1 88 ? -2.291 3.483 5.296 1.00 87.12 88 GLN A CA 1
ATOM 681 C C . GLN A 1 88 ? -1.661 3.218 3.920 1.00 87.12 88 GLN A C 1
ATOM 683 O O . GLN A 1 88 ? -0.441 3.268 3.784 1.00 87.12 88 GLN A O 1
ATOM 688 N N . LEU A 1 89 ? -2.470 2.924 2.898 1.00 85.19 89 LEU A N 1
ATOM 689 C CA . LEU A 1 89 ? -1.981 2.559 1.570 1.00 85.19 89 LEU A CA 1
ATOM 690 C C . LEU A 1 89 ? -1.760 3.808 0.720 1.00 85.19 89 LEU A C 1
ATOM 692 O O . LEU A 1 89 ? -2.700 4.557 0.475 1.00 85.19 89 LEU A O 1
ATOM 696 N N . ASP A 1 90 ? -0.548 3.992 0.204 1.00 87.00 90 ASP A N 1
ATOM 697 C CA . ASP A 1 90 ? -0.244 5.007 -0.807 1.00 87.00 90 ASP A CA 1
ATOM 698 C C . ASP A 1 90 ? -0.507 4.430 -2.207 1.00 87.00 90 ASP A C 1
ATOM 700 O O . ASP A 1 90 ? 0.103 3.440 -2.613 1.00 87.00 90 ASP A O 1
ATOM 704 N N . LEU A 1 91 ? -1.437 5.027 -2.954 1.00 86.88 91 LEU A N 1
ATOM 705 C CA . LEU A 1 91 ? -1.771 4.626 -4.325 1.00 86.88 91 LEU A CA 1
ATOM 706 C C . LEU A 1 91 ? -0.689 5.031 -5.332 1.00 86.88 91 LEU A C 1
ATOM 708 O O . LEU A 1 91 ? -0.604 4.441 -6.410 1.00 86.88 91 LEU A O 1
ATOM 712 N N . TYR A 1 92 ? 0.146 6.010 -4.981 1.00 88.06 92 TYR A N 1
ATOM 713 C CA . TYR A 1 92 ? 1.234 6.516 -5.813 1.00 88.06 92 TYR A CA 1
ATOM 714 C C . TYR A 1 92 ? 2.551 6.510 -5.018 1.00 88.06 92 TYR A C 1
ATOM 716 O O . TYR A 1 92 ? 3.157 7.569 -4.797 1.00 88.06 92 TYR A O 1
ATOM 724 N N . PRO A 1 93 ? 3.034 5.320 -4.605 1.00 87.62 93 PRO A N 1
ATOM 725 C CA . PRO A 1 93 ? 4.181 5.206 -3.707 1.00 87.62 93 PRO A CA 1
ATOM 726 C C . PRO A 1 93 ? 5.482 5.695 -4.360 1.00 87.62 93 PRO A C 1
ATOM 728 O O . PRO A 1 93 ? 6.388 6.147 -3.673 1.00 87.62 93 PRO A O 1
ATOM 731 N N . CYS A 1 94 ? 5.564 5.684 -5.695 1.00 89.19 94 CYS A N 1
ATOM 732 C CA . CYS A 1 94 ? 6.725 6.180 -6.435 1.00 89.19 94 CYS A CA 1
ATOM 733 C C . CYS A 1 94 ? 6.761 7.706 -6.626 1.00 89.19 94 CYS A C 1
ATOM 735 O O . CYS A 1 94 ? 7.804 8.240 -7.000 1.00 89.19 94 CYS A O 1
ATOM 737 N N . GLN A 1 95 ? 5.660 8.429 -6.383 1.00 88.38 95 GLN A N 1
ATOM 738 C CA . GLN A 1 95 ? 5.583 9.873 -6.656 1.00 88.38 95 GLN A CA 1
ATOM 739 C C . GLN A 1 95 ? 6.459 10.704 -5.706 1.00 88.38 95 GLN A C 1
ATOM 741 O O . GLN A 1 95 ? 6.962 11.762 -6.079 1.00 88.38 95 GLN A O 1
ATOM 746 N N . SER A 1 96 ? 6.686 10.208 -4.492 1.00 86.06 96 SER A N 1
ATOM 747 C CA . SER A 1 96 ? 7.594 10.807 -3.511 1.00 86.06 96 SER A CA 1
ATOM 748 C C . SER A 1 96 ? 9.075 10.548 -3.813 1.00 86.06 96 SER A C 1
ATOM 750 O O . SER A 1 96 ? 9.921 10.997 -3.048 1.00 86.06 96 SER A O 1
ATOM 752 N N . HIS A 1 97 ? 9.394 9.866 -4.922 1.00 87.00 97 HIS A N 1
ATOM 753 C CA . HIS A 1 97 ? 10.752 9.463 -5.296 1.00 87.00 97 HIS A CA 1
ATOM 754 C C . HIS A 1 97 ? 11.477 8.729 -4.149 1.00 87.00 97 HIS A C 1
ATOM 756 O O . HIS A 1 97 ? 12.529 9.175 -3.693 1.00 87.00 97 HIS A O 1
ATOM 762 N N . PRO A 1 98 ? 10.919 7.607 -3.649 1.00 87.88 98 PRO A N 1
ATOM 763 C CA . PRO A 1 98 ? 11.459 6.935 -2.468 1.00 87.88 98 PRO A CA 1
ATOM 764 C C . PRO A 1 98 ? 12.772 6.178 -2.736 1.00 87.88 98 PRO A C 1
ATOM 766 O O . PRO A 1 98 ? 13.507 5.873 -1.798 1.00 87.88 98 PRO A O 1
ATOM 769 N N . CYS A 1 99 ? 13.073 5.870 -4.000 1.00 89.88 99 CYS A N 1
ATOM 770 C CA . CYS A 1 99 ? 14.312 5.208 -4.402 1.00 89.88 99 CYS A CA 1
ATOM 771 C C . CYS A 1 99 ? 15.473 6.205 -4.464 1.00 89.88 99 CYS A C 1
ATOM 773 O O . CYS A 1 99 ? 15.302 7.349 -4.888 1.00 89.88 99 CYS A O 1
ATOM 775 N N . ARG A 1 100 ? 16.670 5.775 -4.052 1.00 86.00 100 ARG A N 1
ATOM 776 C CA . ARG A 1 100 ? 17.872 6.620 -4.079 1.00 86.00 100 ARG A CA 1
ATOM 777 C C . ARG A 1 100 ? 18.620 6.451 -5.405 1.00 86.00 100 ARG A C 1
ATOM 779 O O . ARG A 1 100 ? 18.591 5.392 -6.016 1.00 86.00 100 ARG A O 1
ATOM 786 N N . TYR A 1 101 ? 19.374 7.477 -5.806 1.00 81.31 101 TYR A N 1
ATOM 787 C CA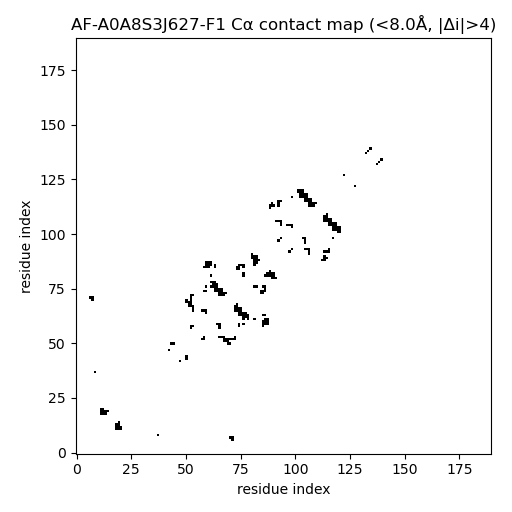 . TYR A 1 101 ? 20.243 7.449 -6.996 1.00 81.31 101 TYR A CA 1
ATOM 788 C C . TYR A 1 101 ? 19.485 7.168 -8.315 1.00 81.31 101 TYR A C 1
ATOM 790 O O . TYR A 1 101 ? 18.333 7.556 -8.469 1.00 81.31 101 TYR A O 1
ATOM 798 N N . HIS A 1 102 ? 20.148 6.539 -9.295 1.00 74.81 102 HIS A N 1
ATOM 799 C CA . HIS A 1 102 ? 19.623 6.209 -10.631 1.00 74.81 102 HIS A CA 1
ATOM 800 C C . HIS A 1 102 ? 18.710 4.964 -10.639 1.00 74.81 102 HIS A C 1
ATOM 802 O O . HIS A 1 102 ? 18.665 4.215 -11.620 1.00 74.81 102 HIS A O 1
ATOM 808 N N . GLU A 1 103 ? 18.024 4.689 -9.535 1.00 87.25 103 GLU A N 1
ATOM 809 C CA . GLU A 1 103 ? 17.103 3.563 -9.413 1.00 87.25 103 GLU A CA 1
ATOM 810 C C . GLU A 1 103 ? 15.720 3.934 -9.950 1.00 87.25 103 GLU A C 1
ATOM 812 O O . GLU A 1 103 ? 15.224 5.046 -9.766 1.00 87.25 103 GLU A O 1
ATOM 817 N N . GLN A 1 104 ? 15.088 2.981 -10.623 1.00 86.88 104 GLN 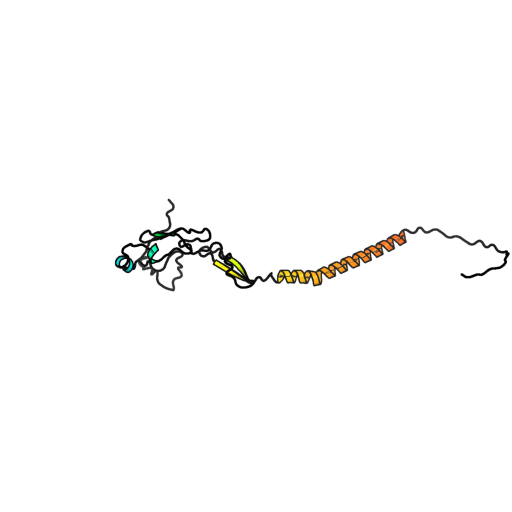A N 1
ATOM 818 C CA . GLN A 1 104 ? 13.730 3.103 -11.108 1.00 86.88 104 GLN A CA 1
ATOM 819 C C . GLN A 1 104 ? 12.768 2.542 -10.059 1.00 86.88 104 GLN A C 1
ATOM 821 O O . GLN A 1 104 ? 12.885 1.391 -9.637 1.00 86.88 104 GLN A O 1
ATOM 826 N N . CYS A 1 105 ? 11.804 3.365 -9.648 1.00 90.62 105 CYS A N 1
ATOM 827 C CA . CYS A 1 105 ? 10.729 2.935 -8.764 1.00 90.62 105 CYS A CA 1
ATOM 828 C C . CYS A 1 105 ? 9.641 2.217 -9.563 1.00 90.62 105 CYS A C 1
ATOM 830 O O . CYS A 1 105 ? 9.153 2.745 -10.567 1.00 90.62 105 CYS A O 1
ATOM 832 N N . ILE A 1 106 ? 9.243 1.031 -9.103 1.00 87.31 106 ILE A N 1
ATOM 833 C CA . ILE A 1 106 ? 8.157 0.243 -9.688 1.00 87.31 106 ILE A CA 1
ATOM 834 C C . ILE A 1 106 ? 7.095 0.002 -8.604 1.00 87.31 106 ILE A C 1
ATOM 836 O O . ILE A 1 106 ? 7.431 -0.530 -7.541 1.00 87.31 106 ILE A O 1
ATOM 840 N N . PRO A 1 107 ? 5.822 0.379 -8.832 1.00 85.44 107 PRO A N 1
ATOM 841 C CA . PRO A 1 107 ? 4.746 0.094 -7.888 1.00 85.44 107 PRO A CA 1
ATOM 842 C C . PRO A 1 107 ? 4.418 -1.407 -7.869 1.00 85.44 107 PRO A C 1
ATOM 844 O O . PRO A 1 107 ? 4.314 -2.038 -8.922 1.00 85.44 107 PRO A O 1
ATOM 847 N N . LEU A 1 108 ? 4.220 -1.971 -6.675 1.00 82.25 108 LEU A N 1
ATOM 848 C CA . LEU A 1 108 ? 3.733 -3.335 -6.471 1.00 82.25 108 LEU A CA 1
ATOM 849 C C . LEU A 1 108 ? 2.234 -3.300 -6.173 1.00 82.25 108 LEU A C 1
ATOM 851 O O . LEU A 1 108 ? 1.781 -2.676 -5.212 1.00 82.25 108 LEU A O 1
ATOM 855 N N . LEU A 1 109 ? 1.468 -4.018 -6.985 1.00 70.12 109 LEU A N 1
ATOM 856 C CA . LEU A 1 109 ? 0.057 -4.285 -6.739 1.00 70.12 109 LEU A CA 1
ATOM 857 C C . LEU A 1 109 ? -0.036 -5.654 -6.060 1.00 70.12 109 LEU A C 1
ATOM 859 O O . LEU A 1 109 ? -0.045 -6.671 -6.745 1.00 70.12 109 LEU A O 1
ATOM 863 N N . THR A 1 110 ? -0.042 -5.685 -4.726 1.00 64.19 110 THR A N 1
ATOM 864 C CA . THR A 1 110 ? -0.433 -6.890 -3.975 1.00 64.19 110 THR A CA 1
ATOM 865 C C . THR A 1 110 ? -1.813 -6.682 -3.363 1.00 64.19 110 THR A C 1
ATOM 867 O O . THR A 1 110 ? -2.211 -5.540 -3.117 1.00 64.19 110 THR A O 1
ATOM 870 N N . ASP A 1 111 ? -2.534 -7.776 -3.119 1.00 57.25 111 ASP A N 1
ATOM 871 C CA . ASP A 1 111 ? -3.941 -7.765 -2.700 1.00 57.25 111 ASP A CA 1
ATOM 872 C C . ASP A 1 111 ? -4.186 -7.171 -1.303 1.00 57.25 111 ASP A C 1
ATOM 874 O O . ASP A 1 111 ? -5.333 -6.959 -0.918 1.00 57.25 111 ASP A O 1
ATOM 878 N N . SER A 1 112 ? -3.143 -6.854 -0.529 1.00 54.56 112 SER A N 1
ATOM 879 C CA . SER A 1 112 ? -3.327 -6.283 0.815 1.00 54.56 112 SER A CA 1
ATOM 880 C C . SER A 1 112 ? -2.378 -5.144 1.171 1.00 54.56 112 SER A C 1
ATOM 882 O O . SER A 1 112 ? -2.744 -4.324 2.005 1.00 54.56 112 SER A O 1
ATOM 884 N N . ASN A 1 113 ? -1.229 -4.997 0.496 1.00 58.50 113 ASN A N 1
ATOM 885 C CA . ASN A 1 113 ? -0.312 -3.878 0.721 1.00 58.50 113 ASN A CA 1
ATOM 886 C C . ASN A 1 113 ? 0.221 -3.315 -0.607 1.00 58.50 113 ASN A C 1
ATOM 888 O O . ASN A 1 113 ? 0.991 -3.953 -1.329 1.00 58.50 113 ASN A O 1
ATOM 892 N N . ARG A 1 114 ? -0.168 -2.082 -0.942 1.00 68.62 114 ARG A N 1
ATOM 893 C CA . ARG A 1 114 ? 0.397 -1.356 -2.089 1.00 68.62 114 ARG A CA 1
ATOM 894 C C . ARG A 1 114 ? 1.784 -0.834 -1.708 1.00 68.62 114 ARG A C 1
ATOM 896 O O . ARG A 1 114 ? 1.908 0.185 -1.037 1.00 68.62 114 ARG A O 1
ATOM 903 N N . LEU A 1 115 ? 2.809 -1.593 -2.095 1.00 77.56 115 LEU A N 1
ATOM 904 C CA . LEU A 1 115 ? 4.231 -1.331 -1.843 1.00 77.56 115 LEU A CA 1
ATOM 905 C C . LEU A 1 115 ? 4.924 -0.784 -3.105 1.00 77.56 115 LEU A C 1
ATOM 907 O O . LEU A 1 115 ? 4.325 -0.683 -4.174 1.00 77.56 115 LEU A O 1
ATOM 911 N N . PHE A 1 116 ? 6.213 -0.463 -3.005 1.00 87.38 116 PHE A N 1
ATOM 912 C CA . PHE A 1 116 ? 7.074 -0.190 -4.157 1.00 87.38 116 PHE A CA 1
ATOM 913 C C . PHE A 1 116 ? 8.368 -0.998 -4.060 1.00 87.38 116 PHE A C 1
ATOM 915 O O . PHE A 1 116 ? 8.761 -1.440 -2.980 1.00 87.38 116 PHE A O 1
ATOM 922 N N . THR A 1 117 ? 9.036 -1.184 -5.194 1.00 87.19 117 THR A N 1
ATOM 923 C CA . THR A 1 117 ? 10.388 -1.738 -5.257 1.00 87.19 117 THR A CA 1
ATOM 924 C C . THR A 1 117 ? 11.297 -0.796 -6.031 1.00 87.19 117 THR A C 1
ATOM 926 O O . THR A 1 117 ? 10.860 -0.120 -6.967 1.00 87.19 117 THR A O 1
ATOM 929 N N . CYS A 1 118 ? 12.560 -0.746 -5.623 1.00 89.06 118 CYS A N 1
ATOM 930 C CA . CYS A 1 118 ? 13.598 0.008 -6.302 1.00 89.06 118 CYS A CA 1
ATOM 931 C C . CYS A 1 118 ? 14.460 -0.971 -7.079 1.00 89.06 118 CYS A C 1
ATOM 933 O O . CYS A 1 118 ? 15.068 -1.875 -6.503 1.00 89.06 118 CYS A O 1
ATOM 935 N N . VAL A 1 119 ? 14.501 -0.799 -8.394 1.00 87.25 119 VAL A N 1
ATOM 936 C CA . VAL A 1 119 ? 15.374 -1.588 -9.256 1.00 87.25 119 VAL A CA 1
ATOM 937 C C . VAL A 1 119 ? 16.423 -0.673 -9.855 1.00 87.25 119 VAL A C 1
ATOM 939 O O . VAL A 1 119 ? 16.132 0.447 -10.271 1.00 87.25 119 VAL A O 1
ATOM 942 N N . LEU A 1 120 ? 17.665 -1.139 -9.918 1.00 82.25 120 LEU A N 1
ATOM 943 C CA . LEU A 1 120 ? 18.695 -0.440 -10.675 1.00 82.25 120 LEU A CA 1
ATOM 944 C C . LEU A 1 120 ? 18.207 -0.280 -12.116 1.00 82.25 120 LEU A C 1
ATOM 946 O O . LEU A 1 120 ? 17.737 -1.250 -12.716 1.00 82.25 120 LEU A O 1
ATOM 950 N N . SER A 1 121 ? 18.350 0.925 -12.674 1.00 72.06 121 SER A N 1
ATOM 951 C CA . SER A 1 121 ? 18.125 1.191 -14.098 1.00 72.06 121 SER A CA 1
ATOM 952 C C . SER A 1 121 ? 19.224 0.521 -14.924 1.00 72.06 121 SER A C 1
ATOM 954 O O . SER A 1 121 ? 20.029 1.168 -15.592 1.00 72.06 121 SER A O 1
ATOM 956 N N . ILE A 1 122 ? 19.303 -0.804 -14.867 1.00 66.81 122 ILE A N 1
ATOM 957 C CA . ILE A 1 122 ? 20.042 -1.590 -15.829 1.00 66.81 122 ILE A CA 1
ATOM 958 C C . ILE A 1 122 ? 19.166 -1.519 -17.075 1.00 66.81 122 ILE A C 1
ATOM 960 O O . ILE A 1 122 ? 18.318 -2.381 -17.296 1.00 66.81 122 ILE A O 1
ATOM 964 N N . VAL A 1 123 ? 19.339 -0.472 -17.896 1.00 59.66 123 VAL A N 1
ATOM 965 C CA . VAL A 1 123 ? 19.039 -0.595 -19.330 1.00 59.66 123 VAL A CA 1
ATOM 966 C C . VAL A 1 123 ? 19.645 -1.938 -19.692 1.00 59.66 123 VAL A C 1
ATOM 968 O O . VAL A 1 123 ? 20.855 -2.086 -19.480 1.00 59.66 123 VAL A O 1
ATOM 971 N N . PRO A 1 124 ? 18.842 -2.952 -20.059 1.00 58.50 124 PRO A N 1
ATOM 972 C CA . PRO A 1 124 ? 19.319 -4.313 -19.979 1.00 58.50 124 PRO A CA 1
ATOM 973 C C . PRO A 1 124 ? 20.574 -4.345 -20.830 1.00 58.50 124 PRO A C 1
ATOM 975 O O . PRO A 1 124 ? 20.550 -3.875 -21.972 1.00 58.50 124 PRO A O 1
ATOM 978 N N . LEU A 1 125 ? 21.689 -4.825 -20.266 1.00 53.62 125 LEU A N 1
ATOM 979 C CA . LEU A 1 125 ? 22.949 -4.937 -21.003 1.00 53.62 125 LEU A CA 1
ATOM 980 C C . LEU A 1 125 ? 22.708 -5.592 -22.375 1.00 53.62 125 LEU A C 1
ATOM 982 O O . LEU A 1 125 ? 23.448 -5.334 -23.310 1.00 53.62 125 LEU A O 1
ATOM 986 N N . SER A 1 126 ? 21.623 -6.359 -22.534 1.00 61.16 126 SER A N 1
ATOM 987 C CA . SER A 1 126 ? 21.110 -6.876 -23.800 1.00 61.16 126 SER A CA 1
ATOM 988 C C . SER A 1 126 ? 20.874 -5.834 -24.908 1.00 61.16 126 SER A C 1
ATOM 990 O O . SER A 1 126 ? 21.183 -6.146 -26.054 1.00 61.16 126 SER A O 1
ATOM 992 N N . ILE A 1 127 ? 20.378 -4.618 -24.641 1.00 62.44 127 ILE A N 1
ATOM 993 C CA . ILE A 1 127 ? 20.191 -3.581 -25.679 1.00 62.44 127 ILE A CA 1
ATOM 994 C C . ILE A 1 127 ? 21.553 -3.047 -26.126 1.00 62.44 127 ILE A C 1
ATOM 996 O O . ILE A 1 127 ? 21.810 -2.959 -27.328 1.00 62.44 127 ILE A O 1
ATOM 1000 N N . SER A 1 128 ? 22.452 -2.766 -25.180 1.00 67.56 128 SER A N 1
ATOM 1001 C CA . SER A 1 128 ? 23.816 -2.325 -25.492 1.00 67.56 128 SER A CA 1
ATOM 1002 C C . SER A 1 128 ? 24.632 -3.420 -26.183 1.00 67.56 128 SER A C 1
ATOM 1004 O O . SER A 1 128 ? 25.315 -3.129 -27.159 1.00 67.56 128 SER A O 1
ATOM 1006 N N . ILE A 1 129 ? 24.501 -4.685 -25.773 1.00 73.69 129 ILE A N 1
ATOM 1007 C CA . ILE A 1 129 ? 25.173 -5.836 -26.393 1.00 73.69 129 ILE A CA 1
ATOM 1008 C C . ILE A 1 129 ? 24.612 -6.100 -27.793 1.00 73.69 129 ILE A C 1
ATOM 1010 O O . ILE A 1 129 ? 25.391 -6.265 -28.724 1.00 73.69 129 ILE A O 1
ATOM 1014 N N . LYS A 1 130 ? 23.287 -6.079 -27.998 1.00 78.44 130 LYS A N 1
ATOM 1015 C CA . LYS A 1 130 ? 22.688 -6.241 -29.339 1.00 78.44 130 LYS A CA 1
ATOM 1016 C C . LYS A 1 130 ? 23.112 -5.117 -30.285 1.00 78.44 130 LYS A C 1
ATOM 1018 O O . LYS A 1 130 ? 23.437 -5.385 -31.439 1.00 78.44 130 LYS A O 1
ATOM 1023 N N . ARG A 1 131 ? 23.157 -3.872 -29.801 1.00 81.44 131 ARG A N 1
ATOM 1024 C CA . ARG A 1 131 ? 23.604 -2.712 -30.587 1.00 81.44 131 ARG A CA 1
ATOM 1025 C C . ARG A 1 131 ? 25.106 -2.769 -30.882 1.00 81.44 131 ARG A C 1
ATOM 1027 O O . ARG A 1 131 ? 25.504 -2.482 -32.005 1.00 81.44 131 ARG A O 1
ATOM 1034 N N . TYR A 1 132 ? 25.918 -3.208 -29.922 1.00 81.44 132 TYR A N 1
ATOM 1035 C CA . TYR A 1 132 ? 27.353 -3.439 -30.100 1.00 81.44 132 TYR A CA 1
ATOM 1036 C C . TYR A 1 132 ? 27.628 -4.565 -31.105 1.00 81.44 132 TYR A C 1
ATOM 1038 O O . TYR A 1 132 ? 28.370 -4.358 -32.061 1.00 81.44 132 TYR A O 1
ATOM 1046 N N . LEU A 1 133 ? 26.963 -5.718 -30.966 1.00 81.69 133 LEU A N 1
ATOM 1047 C CA . LEU A 1 133 ? 27.070 -6.837 -31.907 1.00 81.69 133 LEU A CA 1
ATOM 1048 C C . LEU A 1 133 ? 26.647 -6.424 -33.325 1.00 81.69 133 LEU A C 1
ATOM 1050 O O . LEU A 1 133 ? 27.315 -6.777 -34.296 1.00 81.69 133 LEU A O 1
ATOM 1054 N N . TYR A 1 134 ? 25.582 -5.628 -33.455 1.00 88.19 134 TYR A N 1
ATOM 1055 C CA . TYR A 1 134 ? 25.152 -5.098 -34.747 1.00 88.19 134 TYR A CA 1
ATOM 1056 C C . TYR A 1 134 ? 26.213 -4.188 -35.382 1.00 88.19 134 TYR A C 1
ATOM 1058 O O . TYR A 1 134 ? 26.526 -4.345 -36.560 1.00 88.19 134 TYR A O 1
ATOM 1066 N N . ILE A 1 135 ? 26.801 -3.265 -34.617 1.00 84.56 135 ILE A N 1
ATOM 1067 C CA . ILE A 1 135 ? 27.807 -2.319 -35.125 1.00 84.56 135 ILE A CA 1
ATOM 1068 C C . ILE A 1 135 ? 29.132 -3.023 -35.460 1.00 84.56 135 ILE A C 1
ATOM 1070 O O . ILE A 1 135 ? 29.742 -2.702 -36.475 1.00 84.56 135 ILE A O 1
ATOM 1074 N N . VAL A 1 136 ? 29.572 -3.982 -34.641 1.00 86.38 136 VAL A N 1
ATOM 1075 C CA . VAL A 1 136 ? 30.885 -4.636 -34.789 1.00 86.38 136 VAL A CA 1
ATOM 1076 C C . VAL A 1 136 ? 30.867 -5.778 -35.801 1.00 86.38 136 VAL A C 1
ATOM 1078 O O . VAL A 1 136 ? 31.849 -5.961 -36.512 1.00 86.38 136 VAL A O 1
ATOM 1081 N N . PHE A 1 137 ? 29.773 -6.536 -35.900 1.00 89.06 137 PHE A N 1
ATOM 1082 C CA . PHE A 1 137 ? 29.713 -7.707 -36.782 1.00 89.06 137 PHE A CA 1
ATOM 1083 C C . PHE A 1 137 ? 28.802 -7.488 -37.990 1.00 89.06 137 PHE A C 1
ATOM 1085 O O . PHE A 1 137 ? 29.204 -7.750 -39.121 1.00 89.06 137 PHE A O 1
ATOM 1092 N N . ILE A 1 138 ? 27.585 -6.980 -37.789 1.00 88.12 138 ILE A N 1
ATOM 1093 C CA . ILE A 1 138 ? 26.568 -6.947 -38.854 1.00 88.12 138 ILE A CA 1
ATOM 1094 C C . ILE A 1 138 ? 26.798 -5.778 -39.826 1.00 88.12 138 ILE A C 1
ATOM 1096 O O . ILE A 1 138 ? 26.765 -5.971 -41.042 1.00 88.12 138 ILE A O 1
ATOM 1100 N N . ALA A 1 139 ? 27.088 -4.578 -39.322 1.00 92.12 139 ALA A N 1
ATOM 1101 C CA . ALA A 1 139 ? 27.343 -3.394 -40.140 1.00 92.12 139 ALA A CA 1
ATOM 1102 C C . ALA A 1 139 ? 28.550 -3.537 -41.097 1.00 92.12 139 ALA A C 1
ATOM 1104 O O . ALA A 1 139 ? 28.384 -3.226 -42.280 1.00 92.12 139 ALA A O 1
ATOM 1105 N N . PRO A 1 140 ? 29.735 -4.037 -40.682 1.00 93.94 140 PRO A N 1
ATOM 1106 C CA . PRO A 1 140 ? 30.854 -4.209 -41.609 1.00 93.94 140 PRO A CA 1
ATOM 1107 C C . PRO A 1 140 ? 30.594 -5.303 -42.645 1.00 93.94 140 PRO A C 1
ATOM 1109 O O . PRO A 1 140 ? 30.949 -5.118 -43.808 1.00 93.94 140 PRO A O 1
ATOM 1112 N N . LEU A 1 141 ? 29.915 -6.399 -42.278 1.00 93.19 141 LEU A N 1
ATOM 1113 C CA . LEU A 1 141 ? 29.500 -7.420 -43.246 1.00 93.19 141 LEU A CA 1
ATOM 1114 C C . LEU A 1 141 ? 28.572 -6.826 -44.309 1.00 93.19 141 LEU A C 1
ATOM 1116 O O . LEU A 1 141 ? 28.786 -7.039 -45.501 1.00 93.19 141 LEU A O 1
ATOM 1120 N N . PHE A 1 142 ? 27.591 -6.020 -43.900 1.00 94.50 142 PHE A N 1
ATOM 1121 C CA . PHE A 1 142 ? 26.688 -5.346 -44.829 1.00 94.50 142 PHE A CA 1
ATOM 1122 C C . PHE A 1 142 ? 27.427 -4.357 -45.746 1.00 94.50 142 PHE A C 1
ATOM 1124 O O . PHE A 1 142 ? 27.210 -4.363 -46.958 1.00 94.50 142 PHE A O 1
ATOM 1131 N N . MET A 1 143 ? 28.360 -3.563 -45.211 1.00 94.06 143 MET A N 1
ATOM 1132 C CA . MET A 1 143 ? 29.179 -2.633 -46.004 1.00 94.06 143 MET A CA 1
ATOM 1133 C C . MET A 1 143 ? 30.102 -3.362 -46.992 1.00 94.06 143 MET A C 1
ATOM 1135 O O . MET A 1 143 ? 30.248 -2.921 -48.135 1.00 94.06 143 MET A O 1
ATOM 1139 N N . CYS A 1 144 ? 30.671 -4.505 -46.600 1.00 95.06 144 CYS A N 1
ATOM 1140 C CA . CYS A 1 144 ? 31.430 -5.383 -47.491 1.00 95.06 144 CYS A CA 1
ATOM 1141 C C . CYS A 1 144 ? 30.552 -5.967 -48.605 1.00 95.06 144 CYS A C 1
ATOM 1143 O O . CYS A 1 144 ? 30.942 -5.957 -49.771 1.00 95.06 144 CYS A O 1
ATOM 1145 N N . ILE A 1 145 ? 29.344 -6.431 -48.286 1.00 95.44 145 ILE A N 1
ATOM 1146 C CA . ILE A 1 145 ? 28.408 -6.943 -49.295 1.00 95.44 145 ILE A CA 1
ATOM 1147 C C . ILE A 1 145 ? 28.041 -5.833 -50.288 1.00 95.44 145 ILE A C 1
ATOM 1149 O O . ILE A 1 145 ? 28.096 -6.045 -51.500 1.00 95.44 145 ILE A O 1
ATOM 1153 N N . LEU A 1 146 ? 27.728 -4.628 -49.806 1.00 95.12 146 LEU A N 1
ATOM 1154 C CA . LEU A 1 146 ? 27.422 -3.486 -50.669 1.00 95.12 146 LEU A CA 1
ATOM 1155 C C . LEU A 1 146 ? 28.602 -3.099 -51.566 1.00 95.12 146 LEU A C 1
ATOM 1157 O O . LEU A 1 146 ? 28.398 -2.844 -52.756 1.00 95.12 146 LEU A O 1
ATOM 1161 N N . SER A 1 147 ? 29.830 -3.085 -51.042 1.00 94.62 147 SER A N 1
ATOM 1162 C CA . SER A 1 147 ? 31.016 -2.751 -51.836 1.00 94.62 147 SER A CA 1
ATOM 1163 C C . SER A 1 147 ? 31.270 -3.788 -52.937 1.00 94.62 147 SER A C 1
ATOM 1165 O O . SER A 1 147 ? 31.475 -3.408 -54.094 1.00 94.62 147 SER A O 1
ATOM 1167 N N . VAL A 1 148 ? 31.134 -5.084 -52.635 1.00 95.25 148 VAL A N 1
ATOM 1168 C CA . VAL A 1 148 ? 31.221 -6.170 -53.625 1.00 95.25 148 VAL A CA 1
ATOM 1169 C C . VAL A 1 148 ? 30.125 -6.036 -54.682 1.00 95.25 148 VAL A C 1
ATOM 1171 O O . VAL A 1 148 ? 30.425 -6.083 -55.875 1.00 95.25 148 VAL A O 1
ATOM 1174 N N . LEU A 1 149 ? 28.874 -5.781 -54.289 1.00 94.12 149 LEU A N 1
ATOM 1175 C CA . LEU A 1 149 ? 27.770 -5.569 -55.232 1.00 94.12 149 LEU A CA 1
ATOM 1176 C C . LEU A 1 149 ? 28.025 -4.374 -56.160 1.00 94.12 149 LEU A C 1
ATOM 1178 O O . LEU A 1 149 ? 27.752 -4.460 -57.360 1.00 94.12 149 LEU A O 1
ATOM 1182 N N . VAL A 1 150 ? 28.579 -3.271 -55.648 1.00 93.12 150 VAL A N 1
ATOM 1183 C CA . VAL A 1 150 ? 28.965 -2.109 -56.464 1.00 93.12 150 VAL A CA 1
ATOM 1184 C C . VAL A 1 150 ? 30.081 -2.475 -57.445 1.00 93.12 150 VAL A C 1
ATOM 1186 O O . VAL A 1 150 ? 29.987 -2.126 -58.625 1.00 93.12 150 VAL A O 1
ATOM 1189 N N . ILE A 1 151 ? 31.106 -3.212 -57.010 1.00 91.00 151 ILE A N 1
ATOM 1190 C CA . ILE A 1 151 ? 32.206 -3.668 -57.875 1.00 91.00 151 ILE A CA 1
ATOM 1191 C C . ILE A 1 151 ? 31.688 -4.621 -58.963 1.00 91.00 151 ILE A C 1
ATOM 1193 O O . ILE A 1 151 ? 32.000 -4.431 -60.141 1.00 91.00 151 ILE A O 1
ATOM 1197 N N . CYS A 1 152 ? 30.850 -5.596 -58.609 1.00 86.69 152 CYS A N 1
ATOM 1198 C CA . CYS A 1 152 ? 30.227 -6.530 -59.548 1.00 86.69 152 CYS A CA 1
ATOM 1199 C C . CYS A 1 152 ? 29.347 -5.802 -60.570 1.00 86.69 152 CYS A C 1
ATOM 1201 O O . CYS A 1 152 ? 29.461 -6.056 -61.771 1.00 86.69 152 CYS A O 1
ATOM 1203 N N . ARG A 1 153 ? 28.527 -4.838 -60.128 1.00 87.25 153 ARG A N 1
ATOM 1204 C CA . ARG A 1 153 ? 27.727 -3.987 -61.026 1.00 87.25 153 ARG A CA 1
ATOM 1205 C C . ARG A 1 153 ? 28.613 -3.171 -61.968 1.00 87.25 153 ARG A C 1
ATOM 1207 O O . ARG A 1 153 ? 28.316 -3.098 -63.158 1.00 87.25 153 ARG A O 1
ATOM 1214 N N . ARG A 1 154 ? 29.725 -2.606 -61.480 1.00 82.38 154 ARG A N 1
ATOM 1215 C CA . ARG A 1 154 ? 30.698 -1.870 -62.310 1.00 82.38 154 ARG A CA 1
ATOM 1216 C C . ARG A 1 154 ? 31.386 -2.775 -63.338 1.00 82.38 154 ARG A C 1
ATOM 1218 O O . ARG A 1 154 ? 31.526 -2.360 -64.486 1.00 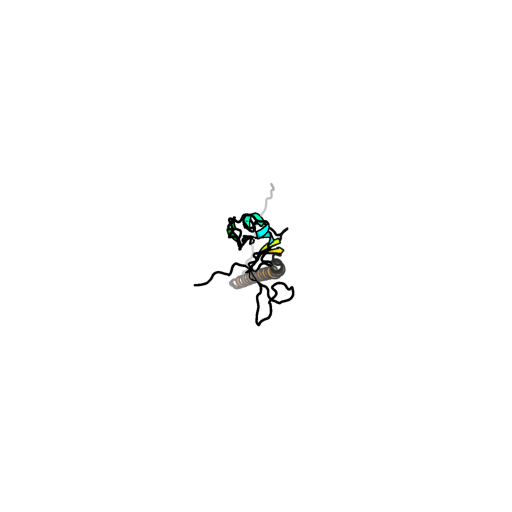82.38 154 ARG A O 1
ATOM 1225 N N . ARG A 1 155 ? 31.767 -4.006 -62.970 1.00 78.62 155 ARG A N 1
ATOM 1226 C CA . ARG A 1 155 ? 32.340 -4.996 -63.905 1.00 78.62 155 ARG A CA 1
ATOM 1227 C C . ARG A 1 155 ? 31.330 -5.420 -64.968 1.00 78.62 155 ARG A C 1
ATOM 1229 O O . ARG A 1 155 ? 31.655 -5.346 -66.146 1.00 78.62 155 ARG A O 1
ATOM 1236 N N . LYS A 1 156 ? 30.092 -5.740 -64.580 1.00 80.38 156 LYS A N 1
ATOM 1237 C CA . LYS A 1 156 ? 29.011 -6.077 -65.523 1.00 80.38 156 LYS A CA 1
ATOM 1238 C C . LYS A 1 156 ? 28.703 -4.920 -66.483 1.00 80.38 156 LYS A C 1
ATOM 1240 O O . LYS A 1 156 ? 28.456 -5.149 -67.660 1.00 80.38 156 LYS A O 1
ATOM 1245 N N . ARG A 1 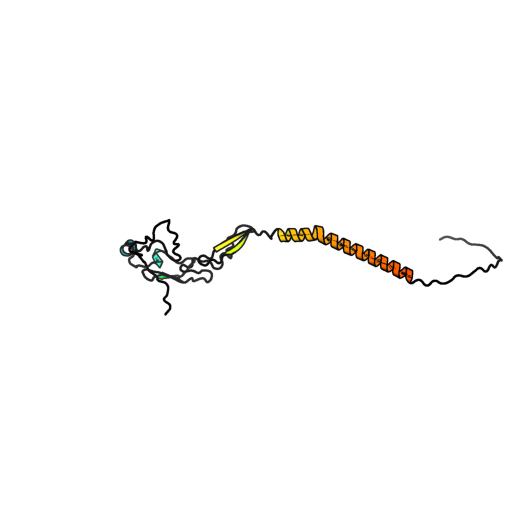157 ? 28.787 -3.666 -66.014 1.00 75.00 157 ARG A N 1
ATOM 1246 C CA . ARG A 1 157 ? 28.642 -2.468 -66.862 1.00 75.00 157 ARG A CA 1
ATOM 1247 C C . ARG A 1 157 ? 29.798 -2.305 -67.858 1.00 75.00 157 ARG A C 1
ATOM 1249 O O . ARG A 1 157 ? 29.546 -1.912 -68.992 1.00 75.00 157 ARG A O 1
ATOM 1256 N N . LYS A 1 158 ? 31.039 -2.627 -67.465 1.00 66.25 158 LYS A N 1
ATOM 1257 C CA . LYS A 1 158 ? 32.194 -2.661 -68.385 1.00 66.25 158 LYS A CA 1
ATOM 1258 C C . LYS A 1 158 ? 32.056 -3.769 -69.432 1.00 66.25 158 LYS A C 1
ATOM 1260 O O . LYS A 1 158 ? 32.291 -3.505 -70.602 1.00 66.25 158 LYS A O 1
ATOM 1265 N N . ASP A 1 159 ? 31.617 -4.958 -69.032 1.00 67.50 159 ASP A N 1
ATOM 1266 C CA . ASP A 1 159 ? 31.468 -6.114 -69.926 1.00 67.50 159 ASP A CA 1
ATOM 1267 C C . ASP A 1 159 ? 30.331 -5.913 -70.952 1.00 67.50 159 ASP A C 1
ATOM 1269 O O . ASP A 1 159 ? 30.483 -6.182 -72.143 1.00 67.50 159 ASP A O 1
ATOM 1273 N N . ASN A 1 160 ? 29.220 -5.295 -70.527 1.00 59.16 160 ASN A N 1
ATOM 1274 C CA . ASN A 1 160 ? 28.144 -4.881 -71.433 1.00 59.16 160 ASN A CA 1
ATOM 1275 C C . ASN A 1 160 ? 28.572 -3.761 -72.401 1.00 59.16 160 ASN A C 1
ATOM 1277 O O . ASN A 1 160 ? 28.099 -3.742 -73.529 1.00 59.16 160 ASN A O 1
ATOM 1281 N N . SER A 1 161 ? 29.471 -2.856 -71.989 1.00 58.41 161 SER A N 1
ATOM 1282 C CA . SER A 1 161 ? 30.013 -1.790 -72.852 1.00 58.41 161 SER A CA 1
ATOM 1283 C C . SER A 1 161 ? 30.994 -2.324 -73.911 1.00 58.41 161 SER A C 1
ATOM 1285 O O . SER A 1 161 ? 31.108 -1.765 -75.002 1.00 58.41 161 SER A O 1
ATOM 1287 N N . ILE A 1 162 ? 31.674 -3.443 -73.626 1.00 58.59 162 ILE A N 1
ATOM 1288 C CA . ILE A 1 162 ? 32.570 -4.123 -74.577 1.00 58.59 162 ILE A CA 1
ATOM 1289 C C . ILE A 1 162 ? 31.767 -4.884 -75.644 1.00 58.59 162 ILE A C 1
ATOM 1291 O O . ILE A 1 162 ? 32.134 -4.845 -76.815 1.00 58.59 162 ILE A O 1
ATOM 1295 N N . LYS A 1 163 ? 30.637 -5.508 -75.280 1.00 57.19 163 LYS A N 1
ATOM 1296 C CA . LYS A 1 163 ? 29.776 -6.247 -76.227 1.00 57.19 163 LYS A CA 1
ATOM 1297 C C . LYS A 1 163 ? 28.977 -5.361 -77.195 1.00 57.19 163 LYS A C 1
ATOM 1299 O O . LYS A 1 163 ? 28.474 -5.874 -78.186 1.00 57.19 163 LYS A O 1
ATOM 1304 N N . THR A 1 164 ? 28.868 -4.052 -76.948 1.00 55.56 164 THR A N 1
ATOM 1305 C CA . THR A 1 164 ? 28.112 -3.108 -77.797 1.00 55.56 164 THR A CA 1
ATOM 1306 C C . THR A 1 164 ? 28.957 -2.336 -78.821 1.00 55.56 164 THR A C 1
ATOM 1308 O O . THR A 1 164 ? 28.422 -1.447 -79.479 1.00 55.56 164 THR A O 1
ATOM 1311 N N . LYS A 1 165 ? 30.259 -2.623 -78.985 1.00 45.50 165 LYS A N 1
ATOM 1312 C CA . LYS A 1 165 ? 31.066 -2.009 -80.060 1.00 45.50 165 LYS A CA 1
ATOM 1313 C C . LYS A 1 165 ? 30.887 -2.785 -81.381 1.00 45.50 165 LYS A C 1
ATOM 1315 O O . LYS A 1 165 ? 31.255 -3.958 -81.415 1.00 45.50 165 LYS A O 1
ATOM 1320 N N . PRO A 1 166 ? 30.357 -2.177 -82.463 1.00 41.12 166 PRO A N 1
ATOM 1321 C CA . PRO A 1 166 ? 30.225 -2.844 -83.756 1.00 41.12 166 PRO A CA 1
ATOM 1322 C C . PRO A 1 166 ? 31.594 -3.007 -84.432 1.00 41.12 166 PRO A C 1
ATOM 1324 O O . PRO A 1 166 ? 32.405 -2.082 -84.471 1.00 41.12 166 PRO A O 1
ATOM 1327 N N . LEU A 1 167 ? 31.843 -4.209 -84.954 1.00 48.47 167 LEU A N 1
ATOM 1328 C CA . LEU A 1 167 ? 33.043 -4.590 -85.692 1.00 48.47 167 LEU A CA 1
ATOM 1329 C C . LEU A 1 167 ? 32.976 -3.974 -87.104 1.00 48.47 167 LEU A C 1
ATOM 1331 O O . LEU A 1 167 ? 32.275 -4.499 -87.964 1.00 48.47 167 LEU A O 1
ATOM 1335 N N . VAL A 1 168 ? 33.663 -2.852 -87.349 1.00 42.50 168 VAL A N 1
ATOM 1336 C CA . VAL A 1 168 ? 33.828 -2.310 -88.711 1.00 42.50 168 VAL A CA 1
ATOM 1337 C C . VAL A 1 168 ? 35.129 -2.849 -89.301 1.00 42.50 168 VAL A C 1
ATOM 1339 O O . VAL A 1 168 ? 36.219 -2.632 -88.776 1.00 42.50 168 VAL A O 1
ATOM 1342 N N . SER A 1 169 ? 34.962 -3.599 -90.383 1.00 39.38 169 SER A N 1
ATOM 1343 C CA . SER A 1 169 ? 35.964 -4.226 -91.240 1.00 39.38 169 SER A CA 1
ATOM 1344 C C . SER A 1 169 ? 36.968 -3.232 -91.835 1.00 39.38 169 SER A C 1
ATOM 1346 O O . SER A 1 169 ? 36.574 -2.230 -92.428 1.00 39.38 169 SER A O 1
ATOM 1348 N N . ALA A 1 170 ? 38.260 -3.561 -91.746 1.00 43.91 170 ALA A N 1
ATOM 1349 C CA . ALA A 1 170 ? 39.326 -2.933 -92.530 1.00 43.91 170 ALA A 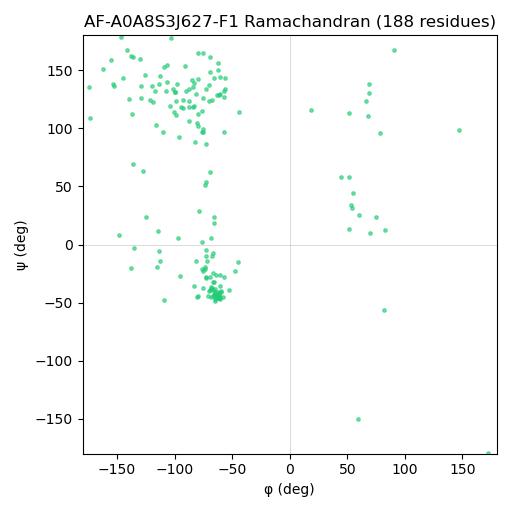CA 1
ATOM 1350 C C . ALA A 1 170 ? 39.218 -3.312 -94.020 1.00 43.91 170 ALA A C 1
ATOM 1352 O O . ALA A 1 170 ? 38.816 -4.438 -94.326 1.00 43.91 170 ALA A O 1
ATOM 1353 N N . PRO A 1 171 ? 39.630 -2.419 -94.942 1.00 43.00 171 PRO A N 1
ATOM 1354 C CA . PRO A 1 171 ? 40.661 -2.856 -95.891 1.00 43.00 171 PRO A CA 1
ATOM 1355 C C . PRO A 1 171 ? 41.693 -1.788 -96.340 1.00 43.00 171 PRO A C 1
ATOM 1357 O O . PRO A 1 171 ? 41.383 -0.622 -96.546 1.00 43.00 171 PRO A O 1
ATOM 1360 N N . LEU A 1 172 ? 42.927 -2.288 -96.509 1.00 34.22 172 LEU A N 1
ATOM 1361 C CA . LEU A 1 172 ? 43.906 -2.145 -97.611 1.00 34.22 172 LEU A CA 1
ATOM 1362 C C . LEU A 1 172 ? 44.335 -0.768 -98.187 1.00 34.22 172 LEU A C 1
ATOM 1364 O O . LEU A 1 172 ? 43.617 -0.110 -98.928 1.00 34.22 1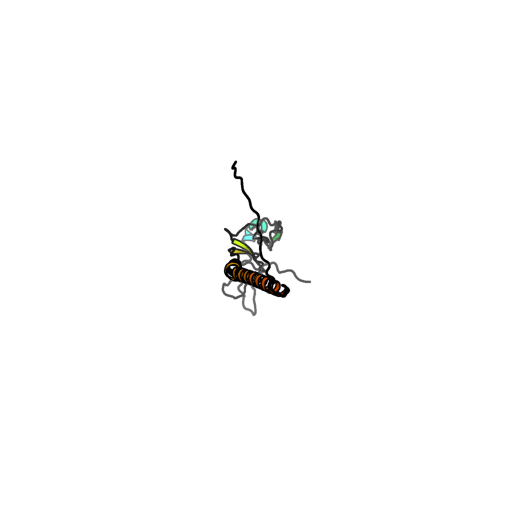72 LEU A O 1
ATOM 1368 N N . LEU A 1 173 ? 45.622 -0.471 -97.940 1.00 39.31 173 LEU A N 1
ATOM 1369 C CA . LEU A 1 173 ? 46.675 0.058 -98.836 1.00 39.31 173 LEU A CA 1
ATOM 1370 C C . LEU A 1 173 ? 46.271 0.743 -100.160 1.00 39.31 173 LEU A C 1
ATOM 1372 O O . LEU A 1 173 ? 45.942 0.059 -101.125 1.00 39.31 173 LEU A O 1
ATOM 1376 N N . VAL A 1 174 ? 46.574 2.045 -100.283 1.00 36.22 174 VAL A N 1
ATOM 1377 C CA . VAL A 1 174 ? 47.066 2.655 -101.537 1.00 36.22 174 VAL A CA 1
ATOM 1378 C C . VAL A 1 174 ? 48.169 3.675 -101.230 1.00 36.22 174 VAL A C 1
ATOM 1380 O O . VAL A 1 174 ? 48.004 4.605 -100.448 1.00 36.22 174 VAL A O 1
ATOM 1383 N N . ASN A 1 175 ? 49.305 3.455 -101.882 1.00 31.27 175 ASN A N 1
ATOM 1384 C CA . ASN A 1 175 ? 50.522 4.256 -101.912 1.00 31.27 175 ASN A CA 1
ATOM 1385 C C . ASN A 1 175 ? 50.388 5.378 -102.964 1.00 31.27 175 ASN A C 1
ATOM 1387 O O . ASN A 1 175 ? 49.969 5.087 -104.085 1.00 31.27 175 ASN A O 1
ATOM 1391 N N . LYS A 1 176 ? 50.791 6.622 -102.664 1.00 35.09 176 LYS A N 1
ATOM 1392 C CA . LYS A 1 176 ? 51.177 7.615 -103.687 1.00 35.09 176 LYS A CA 1
ATOM 1393 C C . LYS A 1 176 ? 52.167 8.642 -103.129 1.00 35.09 176 LYS A C 1
ATOM 1395 O O . LYS A 1 176 ? 52.061 9.095 -101.996 1.00 35.09 176 LYS A O 1
ATOM 1400 N N . ARG A 1 177 ? 53.161 8.937 -103.965 1.00 30.70 177 ARG A N 1
ATOM 1401 C CA . ARG A 1 177 ? 54.459 9.560 -103.693 1.00 30.70 177 ARG A CA 1
ATOM 1402 C C . ARG A 1 177 ? 54.527 10.990 -104.265 1.00 30.70 177 ARG A C 1
ATOM 1404 O O . ARG A 1 177 ? 53.912 11.242 -105.293 1.00 30.70 177 ARG A O 1
ATOM 1411 N N . SER A 1 178 ? 55.363 11.816 -103.612 1.00 29.52 178 SER A N 1
ATOM 1412 C CA . SER A 1 178 ? 56.130 13.015 -104.054 1.00 29.52 178 SER A CA 1
ATOM 1413 C C . SER A 1 178 ? 55.439 14.323 -104.483 1.00 29.52 178 SER A C 1
ATOM 1415 O O . SER A 1 178 ? 54.736 14.340 -105.485 1.00 29.52 178 SER A O 1
ATOM 1417 N N . SER A 1 179 ? 55.808 15.434 -103.813 1.00 27.59 179 SER A N 1
ATOM 1418 C CA . SER A 1 179 ? 56.690 16.546 -104.289 1.00 27.59 179 SER A CA 1
ATOM 1419 C C . SER A 1 179 ? 56.242 17.892 -103.668 1.00 27.59 179 SER A C 1
ATOM 1421 O O . SER A 1 179 ? 55.167 18.378 -103.982 1.00 27.59 179 SER A O 1
ATOM 1423 N N . SER A 1 180 ? 56.884 18.380 -102.597 1.00 27.61 180 SER A N 1
ATOM 1424 C CA . SER A 1 180 ? 57.971 19.390 -102.556 1.00 27.61 180 SER A CA 1
ATOM 1425 C C . SER A 1 180 ? 57.583 20.829 -102.951 1.00 27.61 180 SER A C 1
ATOM 1427 O O . SER A 1 180 ? 57.404 21.105 -104.134 1.00 27.61 180 SER A O 1
ATOM 1429 N N . THR A 1 181 ? 57.579 21.754 -101.981 1.00 30.44 181 THR A N 1
ATOM 1430 C CA . THR A 1 181 ? 58.124 23.131 -102.088 1.00 30.44 181 THR A CA 1
ATOM 1431 C C . THR A 1 181 ? 58.078 23.826 -100.711 1.00 30.44 181 THR A C 1
ATOM 1433 O O . THR A 1 181 ? 57.009 24.143 -100.206 1.00 30.44 181 THR A O 1
ATOM 1436 N N . ASP A 1 182 ? 59.255 24.015 -100.108 1.00 30.62 182 ASP A N 1
ATOM 1437 C CA . ASP A 1 182 ? 59.588 24.995 -99.045 1.00 30.62 182 ASP A CA 1
ATOM 1438 C C . ASP A 1 182 ? 59.816 26.388 -99.702 1.00 30.62 182 ASP A C 1
ATOM 1440 O O . ASP A 1 182 ? 60.019 26.377 -100.926 1.00 30.62 182 ASP A O 1
ATOM 1444 N N . PRO A 1 183 ? 59.838 27.572 -99.010 1.00 40.72 183 PRO A N 1
ATOM 1445 C CA . PRO A 1 183 ? 60.682 27.833 -97.819 1.00 40.72 183 PRO A CA 1
ATOM 1446 C C . PRO A 1 183 ? 60.282 28.926 -96.766 1.00 40.72 183 PRO A C 1
ATOM 1448 O O . PRO A 1 183 ? 59.614 29.905 -97.064 1.00 40.72 183 PRO A O 1
ATOM 1451 N N . ILE A 1 184 ? 60.849 28.757 -95.553 1.00 31.27 184 ILE A N 1
ATOM 1452 C CA . ILE A 1 184 ? 61.587 29.715 -94.669 1.00 31.27 184 ILE A CA 1
ATOM 1453 C C . ILE A 1 184 ? 60.893 30.922 -93.955 1.00 31.27 184 ILE A C 1
ATOM 1455 O O . ILE A 1 184 ? 60.308 31.798 -94.576 1.00 31.27 184 ILE A O 1
ATOM 1459 N N . GLU A 1 185 ? 61.188 30.991 -92.632 1.00 31.92 185 GLU A N 1
ATOM 1460 C CA . GLU A 1 185 ? 61.202 32.110 -91.638 1.00 31.92 185 GLU A CA 1
ATOM 1461 C C . GLU A 1 185 ? 59.874 32.761 -91.188 1.00 31.92 185 GLU A C 1
ATOM 1463 O O . GLU A 1 185 ? 58.997 33.045 -91.985 1.00 31.92 185 GLU A O 1
ATOM 1468 N N . LYS A 1 186 ? 59.642 33.077 -89.900 1.00 32.78 186 LYS A N 1
ATOM 1469 C CA . LYS A 1 186 ? 60.535 33.732 -88.923 1.00 32.78 186 LYS A CA 1
ATOM 1470 C C . LYS A 1 186 ? 60.058 33.512 -87.474 1.00 32.78 186 LYS A C 1
ATOM 1472 O O . LYS A 1 186 ? 58.865 33.409 -87.203 1.00 32.78 186 LYS A O 1
ATOM 1477 N N . SER A 1 187 ? 61.017 33.507 -86.554 1.00 30.64 187 SER A N 1
ATOM 1478 C CA . SER A 1 187 ? 60.876 33.720 -85.108 1.00 30.64 187 SER A CA 1
ATOM 1479 C C . SER A 1 187 ? 60.332 35.121 -84.787 1.00 30.64 187 SER A C 1
ATOM 1481 O O . SER A 1 187 ? 60.524 36.030 -85.587 1.00 30.64 187 SER A O 1
ATOM 1483 N N . THR A 1 188 ? 59.698 35.322 -83.622 1.00 33.31 188 THR A N 1
ATOM 1484 C CA . THR A 1 188 ? 60.132 36.266 -82.558 1.00 33.31 188 THR A CA 1
ATOM 1485 C C . THR A 1 188 ? 59.235 36.104 -81.316 1.00 33.31 188 THR A C 1
ATOM 1487 O O . THR A 1 188 ? 58.018 35.988 -81.422 1.00 33.31 188 THR A O 1
ATOM 1490 N N . GLN A 1 189 ? 59.881 36.075 -80.151 1.00 35.31 189 GLN A N 1
ATOM 1491 C CA . GLN A 1 189 ? 59.329 36.168 -78.796 1.00 35.31 189 GLN A CA 1
ATOM 1492 C C . GLN A 1 189 ? 58.609 37.497 -78.512 1.00 35.31 189 GLN A C 1
ATOM 1494 O O . GLN A 1 189 ? 59.059 38.544 -78.974 1.00 35.31 189 GLN A O 1
ATOM 1499 N N . ALA A 1 190 ? 57.603 37.454 -77.637 1.00 33.69 190 ALA A N 1
ATOM 1500 C CA . ALA A 1 190 ? 57.392 38.403 -76.538 1.00 33.69 190 ALA A CA 1
ATOM 1501 C C . ALA A 1 190 ? 56.496 37.740 -75.485 1.00 33.69 190 ALA A C 1
ATOM 1503 O O . ALA A 1 190 ? 55.486 37.125 -75.897 1.00 33.69 190 ALA A O 1
#